Protein AF-A0A933MIB7-F1 (afdb_monomer)

Secondary structure (DSSP, 8-state):
--HHHHB-GGGGTS--HHHHHH-TT-BTT---SSTHHHHTTTS-TTT-----TT--B-TTS-B-HHHHTTTBSS---TTT--TTT--BSS-HHHHHHTTSPP-SSTTTTS---SPPPHHHHHHHHHHHHHHT------TTS---HHHHB--SPBTTB-TTSGGGTTTTSTT-BSSTTTGGGGT---

Radius of gyration: 19.67 Å; Cα contacts (8 Å, |Δi|>4): 225; chains: 1; bounding box: 53×38×50 Å

Sequence (186 aa):
MTCVTCHDIYLQCQDNQRLKLINKKFLRDAPYRKRTELCIKCHDEKKYKMLNPHNQLNANGEIIVEKCLFCHEEKPDEKHATFKEVKLIGDLVMLCQRCHGERRDHPARADHIRKPSAETREIMKAGERQFNISLPLDQEGKIFCATCHNPHEKGVIPAELAGAKGGSEKFKHRLPGQMCRACHQK

Foldseek 3Di:
DDPVLFADPCVVVDPDVVCCVQCVVRGPPDDDPDPCVSVCVPDPPVPDDDDQLAVQADPVRDGDFVSCVLFFVGDDPLEDDDPVRTHTPDDPQVSCCVHDPDCCLPDPHHGQQAADDPVLVVLLVVLCVVLVAAQDAPPVRGRHDCSFAQSYAQSSHPPNHNSNAQNPPPRRGSDPPCSCSSRDDD

pLDDT: mean 89.45, std 7.17, range [58.38, 97.06]

Solvent-accessible surface area (backbone atoms only — not comparable to full-atom values): 11124 Å² total; per-residue (Å²): 140,58,72,68,76,54,28,38,71,67,62,74,75,50,96,45,70,68,53,54,68,68,31,74,77,33,42,55,90,53,71,65,97,46,80,64,64,62,53,44,76,83,36,59,67,92,75,58,70,80,83,63,63,48,67,33,52,48,98,88,67,48,78,44,60,74,39,41,50,78,52,19,70,54,69,69,54,60,88,75,62,48,85,87,73,57,54,54,75,61,60,74,62,55,63,51,44,76,79,41,76,91,61,62,50,40,70,93,74,34,75,47,77,42,65,65,52,75,68,40,46,53,41,31,54,50,26,25,65,74,68,53,35,56,66,53,52,49,99,86,50,21,37,47,69,59,27,52,27,27,72,50,30,64,74,64,30,52,80,88,42,32,73,26,36,18,22,80,39,97,78,13,32,46,41,76,100,47,54,63,62,33,53,49,79,133

Mean predicted aligned error: 7.54 Å

Structure (mmCIF, N/CA/C/O backbone):
data_AF-A0A933MIB7-F1
#
_entry.id   AF-A0A933MIB7-F1
#
loop_
_atom_site.group_PDB
_atom_site.id
_atom_site.type_symbol
_atom_site.label_atom_id
_atom_site.label_alt_id
_atom_site.label_comp_id
_atom_site.label_asym_id
_atom_site.label_entity_id
_atom_site.label_seq_id
_atom_site.pdbx_PDB_ins_code
_atom_site.Cartn_x
_atom_site.Cartn_y
_atom_site.Cartn_z
_atom_site.occupancy
_atom_site.B_iso_or_equiv
_atom_site.auth_seq_id
_atom_site.auth_comp_id
_atom_site.auth_asym_id
_atom_site.auth_atom_id
_atom_site.pdbx_PDB_model_num
ATOM 1 N N . MET A 1 1 ? 17.847 -14.899 -17.059 1.00 74.88 1 MET A N 1
ATOM 2 C CA . MET A 1 1 ? 18.000 -13.435 -16.897 1.00 74.88 1 MET A CA 1
ATOM 3 C C . MET A 1 1 ? 19.046 -13.202 -15.820 1.00 74.88 1 MET A C 1
ATOM 5 O O . MET A 1 1 ? 18.938 -13.841 -14.782 1.00 74.88 1 MET A O 1
ATOM 9 N N . THR A 1 2 ? 20.052 -12.360 -16.048 1.00 87.75 2 THR A N 1
ATOM 10 C CA . THR A 1 2 ? 21.094 -12.045 -15.048 1.00 87.75 2 THR A CA 1
ATOM 11 C C . THR A 1 2 ? 21.179 -10.533 -14.837 1.00 87.75 2 THR A C 1
ATOM 13 O O . THR A 1 2 ? 20.540 -9.766 -15.558 1.00 87.75 2 THR A O 1
ATOM 16 N N . CYS A 1 3 ? 21.965 -10.075 -13.858 1.00 84.81 3 CYS A N 1
ATOM 17 C CA . CYS A 1 3 ? 22.122 -8.646 -13.560 1.00 84.81 3 CYS A CA 1
ATOM 18 C C . CYS A 1 3 ? 22.537 -7.841 -14.803 1.00 84.81 3 CYS A C 1
ATOM 20 O O . CYS A 1 3 ? 21.944 -6.806 -15.104 1.00 84.81 3 CYS A O 1
ATOM 22 N N . VAL A 1 4 ? 23.495 -8.367 -15.573 1.00 88.88 4 VAL A N 1
ATOM 23 C CA . VAL A 1 4 ? 24.027 -7.714 -16.779 1.00 88.88 4 VAL A CA 1
ATOM 24 C C . VAL A 1 4 ? 23.017 -7.624 -17.921 1.00 88.88 4 VAL A C 1
ATOM 26 O O . VAL A 1 4 ? 23.248 -6.888 -18.873 1.00 88.88 4 VAL A O 1
ATOM 29 N N . THR A 1 5 ? 21.883 -8.331 -17.848 1.00 87.88 5 THR A N 1
ATOM 30 C CA . THR A 1 5 ? 20.810 -8.193 -18.841 1.00 87.88 5 THR A CA 1
ATOM 31 C C . THR A 1 5 ? 20.167 -6.805 -18.783 1.00 87.88 5 THR A C 1
ATOM 33 O O . THR A 1 5 ? 19.857 -6.233 -19.822 1.00 87.88 5 THR A O 1
ATOM 36 N N . CYS A 1 6 ? 20.015 -6.240 -17.582 1.00 86.25 6 CYS A N 1
ATOM 37 C CA . CYS A 1 6 ? 19.393 -4.928 -17.376 1.00 86.25 6 CYS A CA 1
ATOM 38 C C . CYS A 1 6 ? 20.417 -3.820 -17.106 1.00 86.25 6 CYS A C 1
ATOM 40 O O . CYS A 1 6 ? 20.134 -2.645 -17.344 1.00 86.25 6 CYS A O 1
ATOM 42 N N . HIS A 1 7 ? 21.585 -4.190 -16.586 1.00 89.38 7 HIS A N 1
ATOM 43 C CA . HIS A 1 7 ? 22.591 -3.266 -16.087 1.00 89.38 7 HIS A CA 1
ATOM 44 C C . HIS A 1 7 ? 23.853 -3.284 -16.949 1.00 89.38 7 HIS A C 1
ATOM 46 O O . HIS A 1 7 ? 24.377 -4.352 -17.264 1.00 89.38 7 HIS A O 1
ATOM 52 N N . ASP A 1 8 ? 24.360 -2.101 -17.284 1.00 89.88 8 ASP A N 1
ATOM 53 C CA . ASP A 1 8 ? 25.686 -1.921 -17.869 1.00 89.88 8 ASP A CA 1
ATOM 54 C C . ASP A 1 8 ? 26.659 -1.461 -16.777 1.00 89.88 8 ASP A C 1
ATOM 56 O O . ASP A 1 8 ? 26.754 -0.283 -16.429 1.00 89.88 8 ASP A O 1
ATOM 60 N N . ILE A 1 9 ? 27.346 -2.438 -16.187 1.00 85.88 9 ILE A N 1
ATOM 61 C CA . ILE A 1 9 ? 28.239 -2.234 -15.041 1.00 85.88 9 ILE A CA 1
ATOM 62 C C . ILE A 1 9 ? 29.471 -1.409 -15.447 1.00 85.88 9 ILE A C 1
ATOM 64 O O . ILE A 1 9 ? 29.991 -0.651 -14.629 1.00 85.88 9 ILE A O 1
ATOM 68 N N . TYR A 1 10 ? 29.892 -1.459 -16.718 1.00 86.62 10 TYR A N 1
ATOM 69 C CA . TYR A 1 10 ? 31.047 -0.698 -17.202 1.00 86.62 10 TYR A CA 1
ATOM 70 C C . TYR A 1 10 ? 30.823 0.817 -17.140 1.00 86.62 10 TYR A C 1
ATOM 72 O O . TYR A 1 10 ? 31.789 1.569 -16.999 1.00 86.62 10 TYR A O 1
ATOM 80 N N . LEU A 1 11 ? 29.567 1.283 -17.143 1.00 82.44 11 LEU A N 1
ATOM 81 C CA . LEU A 1 11 ? 29.239 2.700 -16.944 1.00 82.44 11 LEU A CA 1
ATOM 82 C C . LEU A 1 11 ? 29.722 3.238 -15.591 1.00 82.44 11 LEU A C 1
ATOM 84 O O . LEU A 1 11 ? 29.977 4.435 -15.465 1.00 82.44 11 LEU A O 1
ATOM 88 N N . GLN A 1 12 ? 29.872 2.380 -14.578 1.00 76.12 12 GLN A N 1
ATOM 89 C CA . GLN A 1 12 ? 30.400 2.795 -13.276 1.00 76.12 12 GLN A CA 1
ATOM 90 C C . GLN A 1 12 ? 31.902 3.105 -13.330 1.00 76.12 12 GLN A C 1
ATOM 92 O O . GLN A 1 12 ? 32.377 3.951 -12.571 1.00 76.12 12 GLN A O 1
ATOM 97 N N . CYS A 1 13 ? 32.628 2.466 -14.250 1.00 83.75 13 CYS A N 1
ATOM 98 C CA . CYS A 1 13 ? 34.063 2.649 -14.453 1.00 83.75 13 CYS A CA 1
ATOM 99 C C . CYS A 1 13 ? 34.390 3.871 -15.325 1.00 83.75 13 CYS A C 1
ATOM 101 O O . CYS A 1 13 ? 35.526 4.335 -15.320 1.00 83.75 13 CYS A O 1
ATOM 103 N N . GLN A 1 14 ? 33.418 4.401 -16.073 1.00 82.50 14 GLN A N 1
ATOM 104 C CA . GLN A 1 14 ? 33.624 5.569 -16.927 1.00 82.50 14 GLN A CA 1
ATOM 105 C C . GLN A 1 14 ? 33.714 6.854 -16.098 1.00 82.50 14 GLN A C 1
ATOM 107 O O . GLN A 1 14 ? 32.913 7.089 -15.183 1.00 82.50 14 GLN A O 1
ATOM 112 N N . ASP A 1 15 ? 34.641 7.740 -16.457 1.00 82.81 15 ASP A N 1
ATOM 113 C CA . ASP A 1 15 ? 34.756 9.065 -15.844 1.00 82.81 15 ASP A CA 1
ATOM 114 C C . ASP A 1 15 ? 33.777 10.071 -16.474 1.00 82.81 15 ASP A C 1
ATOM 116 O O . ASP A 1 15 ? 34.142 11.092 -17.048 1.00 82.81 15 ASP A O 1
ATOM 120 N N . ASN A 1 16 ? 32.484 9.734 -16.436 1.00 83.19 16 ASN A N 1
ATOM 121 C CA . ASN A 1 16 ?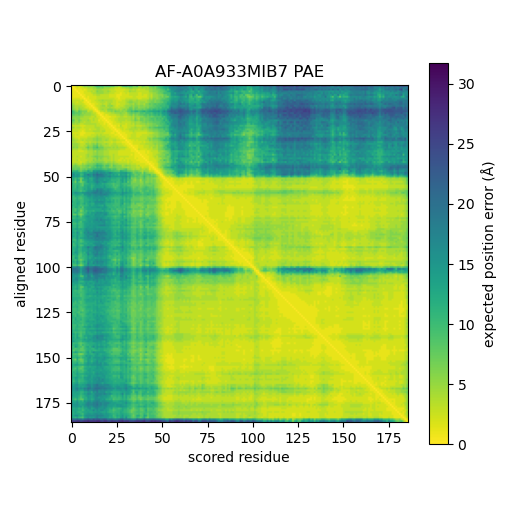 31.414 10.585 -16.949 1.00 83.19 16 ASN A CA 1
ATOM 122 C C . ASN A 1 16 ? 30.425 10.931 -15.832 1.00 83.19 16 ASN A C 1
ATOM 124 O O . ASN A 1 16 ? 29.436 10.234 -15.580 1.00 83.19 16 ASN A O 1
ATOM 128 N N . GLN A 1 17 ? 30.696 12.041 -15.151 1.00 82.75 17 GLN A N 1
ATOM 129 C CA . GLN A 1 17 ? 29.935 12.486 -13.984 1.00 82.75 17 GLN A CA 1
ATOM 130 C C . GLN A 1 17 ? 28.469 12.807 -14.312 1.00 82.75 17 GLN A C 1
ATOM 132 O O . GLN A 1 17 ? 27.575 12.525 -13.512 1.00 82.75 17 GLN A O 1
ATOM 137 N N . ARG A 1 18 ? 28.191 13.314 -15.520 1.00 84.75 18 ARG A N 1
ATOM 138 C CA . ARG A 1 18 ? 26.821 13.562 -15.988 1.00 84.75 18 ARG A CA 1
ATOM 139 C C . ARG A 1 18 ? 26.033 12.261 -16.103 1.00 84.75 18 ARG A C 1
ATOM 141 O O . ARG A 1 18 ? 24.885 12.207 -15.662 1.00 84.75 18 ARG A O 1
ATOM 148 N N . LEU A 1 19 ? 26.642 11.214 -16.659 1.00 78.75 19 LEU A N 1
ATOM 149 C CA . LEU A 1 19 ? 25.994 9.914 -16.816 1.00 78.75 19 LEU A CA 1
ATOM 150 C C . LEU A 1 19 ? 25.684 9.271 -15.455 1.00 78.75 19 LEU A C 1
ATOM 152 O O . LEU A 1 19 ? 24.577 8.772 -15.249 1.00 78.75 19 LEU A O 1
ATOM 156 N N . LYS A 1 20 ? 26.612 9.386 -14.493 1.00 78.75 20 LYS A N 1
ATOM 157 C CA . LYS A 1 20 ? 26.422 8.936 -13.100 1.00 78.75 20 LYS A CA 1
ATOM 158 C C . LYS A 1 20 ? 25.229 9.620 -12.415 1.00 78.75 20 LYS A C 1
ATOM 160 O O . LYS A 1 20 ? 24.553 8.997 -11.598 1.00 78.75 20 LYS A O 1
ATOM 165 N N . LEU A 1 21 ? 24.925 10.873 -12.767 1.00 82.44 21 LEU A N 1
ATOM 166 C CA . LEU A 1 21 ? 23.788 11.621 -12.216 1.00 82.44 21 LEU A CA 1
ATOM 167 C C . LEU A 1 21 ? 22.440 11.213 -12.825 1.00 82.44 21 LEU A C 1
ATOM 169 O O . LEU A 1 21 ? 21.464 11.058 -12.087 1.00 82.44 21 LEU A O 1
ATOM 173 N N . ILE A 1 22 ? 22.374 11.045 -14.149 1.00 84.38 22 ILE A N 1
ATOM 174 C CA . ILE A 1 22 ? 21.113 10.774 -14.867 1.00 84.38 22 ILE A CA 1
ATOM 175 C C . ILE A 1 22 ? 20.772 9.279 -14.953 1.00 84.38 22 ILE A C 1
ATOM 177 O O . ILE A 1 22 ? 19.605 8.927 -15.108 1.00 84.38 22 ILE A O 1
ATOM 181 N N . ASN A 1 23 ? 21.765 8.396 -14.811 1.00 84.94 23 ASN A N 1
ATOM 182 C CA . ASN A 1 23 ? 21.617 6.942 -14.834 1.00 84.94 23 ASN A CA 1
ATOM 183 C C . ASN A 1 23 ? 22.221 6.304 -13.570 1.00 84.94 23 ASN A C 1
ATOM 185 O O . ASN A 1 23 ? 23.068 5.417 -13.639 1.00 84.94 23 ASN A O 1
ATOM 189 N N . LYS A 1 24 ? 21.768 6.738 -12.385 1.00 81.06 24 LYS A N 1
ATOM 190 C CA . LYS A 1 24 ? 22.263 6.247 -11.076 1.00 81.06 24 LYS A CA 1
ATOM 191 C C . LYS A 1 24 ? 22.196 4.725 -10.909 1.00 81.06 24 LYS A C 1
ATOM 193 O O . LYS A 1 24 ? 22.945 4.153 -10.128 1.00 81.06 24 LYS A O 1
ATOM 198 N N . LYS A 1 25 ? 21.267 4.078 -11.619 1.00 84.25 25 LYS A N 1
ATOM 199 C CA . LYS A 1 25 ? 21.057 2.625 -11.598 1.00 84.25 25 LYS A CA 1
ATOM 200 C C . LYS A 1 25 ? 21.774 1.900 -12.735 1.00 84.25 25 LYS A C 1
ATOM 202 O O . LYS A 1 25 ? 21.522 0.712 -12.898 1.00 84.25 25 LYS A O 1
ATOM 207 N N . PHE A 1 26 ? 22.625 2.597 -13.502 1.00 89.12 26 PHE A N 1
ATOM 208 C CA . PHE A 1 26 ? 23.469 2.025 -14.558 1.00 89.12 26 PHE A CA 1
ATOM 209 C C . PHE A 1 26 ? 22.674 1.072 -15.466 1.00 89.12 26 PHE A C 1
ATOM 211 O O . PHE A 1 26 ? 23.114 -0.022 -15.804 1.00 89.12 26 PHE A O 1
ATOM 218 N N . LEU A 1 27 ? 21.441 1.469 -15.801 1.00 89.00 27 LEU A N 1
ATOM 219 C CA . LEU A 1 27 ? 20.581 0.695 -16.686 1.00 89.00 27 LEU A CA 1
ATOM 220 C C . LEU A 1 27 ? 21.160 0.765 -18.098 1.00 89.00 27 LEU A C 1
ATOM 222 O O . LEU A 1 27 ? 21.633 1.823 -18.523 1.00 89.00 27 LEU A O 1
ATOM 226 N N . ARG A 1 28 ? 21.116 -0.349 -18.822 1.00 87.75 28 ARG A N 1
ATOM 227 C CA . ARG A 1 28 ? 21.537 -0.396 -20.223 1.00 87.75 28 ARG A CA 1
ATOM 228 C C . ARG A 1 28 ? 20.675 0.557 -21.055 1.00 87.75 28 ARG A C 1
ATOM 230 O O . ARG A 1 28 ? 19.461 0.596 -20.863 1.00 87.75 28 ARG A O 1
ATOM 237 N N . ASP A 1 29 ? 21.305 1.331 -21.935 1.00 86.50 29 ASP A N 1
ATOM 238 C CA . ASP A 1 29 ? 20.694 2.342 -22.820 1.00 86.50 29 ASP A CA 1
ATOM 239 C C . ASP A 1 29 ? 19.871 3.446 -22.120 1.00 86.50 29 ASP A C 1
ATOM 241 O O . ASP A 1 29 ? 19.086 4.142 -22.764 1.00 86.50 29 ASP A O 1
ATOM 245 N N . ALA A 1 30 ? 20.032 3.631 -20.805 1.00 87.50 30 ALA A N 1
ATOM 246 C CA . ALA A 1 30 ? 19.433 4.765 -20.098 1.00 87.50 30 ALA A CA 1
ATOM 247 C C . ALA A 1 30 ? 20.100 6.104 -20.496 1.00 87.50 30 ALA A C 1
ATOM 249 O O . ALA A 1 30 ? 21.221 6.111 -21.008 1.00 87.50 30 ALA A O 1
ATOM 250 N N . PRO A 1 31 ? 19.472 7.262 -20.205 1.00 86.19 31 PRO A N 1
ATOM 251 C CA . PRO A 1 31 ? 18.339 7.466 -19.295 1.00 86.19 31 PRO A CA 1
ATOM 252 C C . PRO A 1 31 ? 16.974 7.110 -19.897 1.00 86.19 31 PRO A C 1
ATOM 254 O O . PRO A 1 31 ? 16.690 7.414 -21.049 1.00 86.19 31 PRO A O 1
ATOM 257 N N . TYR A 1 32 ? 16.096 6.555 -19.060 1.00 84.31 32 TYR A N 1
ATOM 258 C CA . TYR A 1 32 ? 14.686 6.317 -19.380 1.00 84.31 32 TYR A CA 1
ATOM 259 C C . TYR A 1 32 ? 13.789 7.291 -18.622 1.00 84.31 32 TYR A C 1
ATOM 261 O O . TYR A 1 32 ? 14.048 7.587 -17.452 1.00 84.31 32 TYR A O 1
ATOM 269 N N . ARG A 1 33 ? 12.694 7.745 -19.243 1.00 79.31 33 ARG A N 1
ATOM 270 C CA . ARG A 1 33 ? 11.675 8.541 -18.534 1.00 79.31 33 ARG A CA 1
ATOM 271 C C . ARG A 1 33 ? 10.823 7.656 -17.626 1.00 79.31 33 ARG A C 1
ATOM 273 O O . ARG A 1 33 ? 10.423 8.091 -16.547 1.00 79.31 33 ARG A O 1
ATOM 280 N N . LYS A 1 34 ? 10.553 6.415 -18.041 1.00 76.19 34 LYS A N 1
ATOM 281 C CA . LYS A 1 34 ? 9.798 5.410 -17.273 1.00 76.19 34 LYS A CA 1
ATOM 282 C C . LYS A 1 34 ? 10.563 4.094 -17.206 1.00 76.19 34 LYS A C 1
ATOM 284 O O . LYS A 1 34 ? 11.146 3.661 -18.189 1.00 76.19 34 LYS A O 1
ATOM 289 N N . ARG A 1 35 ? 10.477 3.387 -16.072 1.00 72.75 35 ARG A N 1
ATOM 290 C CA . ARG A 1 35 ? 11.123 2.068 -15.899 1.00 72.75 35 ARG A CA 1
ATOM 291 C C . ARG A 1 35 ? 10.699 1.054 -16.975 1.00 72.75 35 ARG A C 1
ATOM 293 O O . ARG A 1 35 ? 11.507 0.226 -17.372 1.00 72.75 35 ARG A O 1
ATOM 300 N N . THR A 1 36 ? 9.459 1.140 -17.457 1.00 77.50 36 THR A N 1
ATOM 301 C CA . THR A 1 36 ? 8.907 0.251 -18.490 1.00 77.50 36 THR A CA 1
ATOM 302 C C . THR A 1 36 ? 9.599 0.376 -19.846 1.00 77.50 36 THR A C 1
ATOM 304 O O . THR A 1 36 ? 9.555 -0.575 -20.616 1.00 77.50 36 THR A O 1
ATOM 307 N N . GLU A 1 37 ? 10.263 1.501 -20.134 1.00 85.31 37 GLU A N 1
ATOM 308 C CA . GLU A 1 37 ? 10.987 1.706 -21.400 1.00 85.31 37 GLU A CA 1
ATOM 309 C C . GLU A 1 37 ? 12.162 0.731 -21.553 1.00 85.31 37 GLU A C 1
ATOM 311 O O . GLU A 1 37 ? 12.444 0.282 -22.660 1.00 85.31 37 GLU A O 1
ATOM 316 N N . LEU A 1 38 ? 12.792 0.328 -20.444 1.00 86.00 38 LEU A N 1
ATOM 317 C CA . LEU A 1 38 ? 13.787 -0.745 -20.456 1.00 86.00 38 LEU A CA 1
ATOM 318 C C . LEU A 1 38 ? 13.139 -2.103 -20.755 1.00 86.00 38 LEU A C 1
ATOM 320 O O . LEU A 1 38 ? 13.687 -2.903 -21.503 1.00 86.00 38 LEU A O 1
ATOM 324 N N . CYS A 1 39 ? 11.969 -2.378 -20.174 1.00 81.88 39 CYS A N 1
ATOM 325 C CA . CYS A 1 39 ? 11.291 -3.669 -20.309 1.00 81.88 39 CYS A CA 1
ATOM 326 C C . CYS A 1 39 ? 10.934 -3.964 -21.773 1.00 81.88 39 CYS A C 1
ATOM 328 O O . CYS A 1 39 ? 11.121 -5.085 -22.244 1.00 81.88 39 CYS A O 1
ATOM 330 N N . ILE A 1 40 ? 10.478 -2.951 -22.516 1.00 86.56 40 ILE A N 1
ATOM 331 C CA . ILE A 1 40 ? 10.054 -3.116 -23.915 1.00 86.56 40 ILE A CA 1
ATOM 332 C C . ILE A 1 40 ? 11.215 -3.277 -24.908 1.00 86.56 40 ILE A C 1
ATOM 334 O O . ILE A 1 40 ? 10.992 -3.556 -26.080 1.00 86.56 40 ILE A O 1
ATOM 338 N N . LYS A 1 41 ? 12.471 -3.170 -24.446 1.00 86.62 41 LYS A N 1
ATOM 339 C CA . LYS A 1 41 ? 13.641 -3.579 -25.242 1.00 86.62 41 LYS A CA 1
ATOM 340 C C . LYS A 1 41 ? 13.639 -5.081 -25.533 1.00 86.62 41 LYS A C 1
ATOM 342 O O . LYS A 1 41 ? 14.236 -5.508 -26.514 1.00 86.62 41 LYS A O 1
ATOM 347 N N . CYS A 1 42 ? 12.977 -5.871 -24.685 1.00 85.00 42 CYS A N 1
ATOM 348 C CA . CYS A 1 42 ? 12.851 -7.321 -24.843 1.00 85.00 42 CYS A CA 1
ATOM 349 C C . CYS A 1 42 ? 11.393 -7.801 -24.886 1.00 85.00 42 CYS A C 1
ATOM 351 O O . CYS A 1 42 ? 11.130 -8.906 -25.351 1.00 85.00 42 CYS A O 1
ATOM 353 N N . HIS A 1 43 ? 10.446 -6.997 -24.402 1.00 83.31 43 HIS A N 1
ATOM 354 C CA . HIS A 1 43 ? 9.024 -7.323 -24.402 1.00 83.31 43 HIS A CA 1
ATOM 355 C C . HIS A 1 43 ? 8.264 -6.507 -25.452 1.00 83.31 43 HIS A C 1
ATOM 357 O O . HIS A 1 43 ? 8.473 -5.309 -25.593 1.00 83.31 43 HIS A O 1
ATOM 363 N N . ASP A 1 44 ? 7.330 -7.143 -26.156 1.00 83.88 44 ASP A N 1
ATOM 364 C CA . ASP A 1 44 ? 6.405 -6.450 -27.057 1.00 83.88 44 ASP A CA 1
ATOM 365 C C . ASP A 1 44 ? 5.575 -5.432 -26.260 1.00 83.88 44 ASP A C 1
ATOM 367 O O . ASP A 1 44 ? 4.815 -5.813 -25.374 1.00 83.88 44 ASP A O 1
ATOM 371 N N . GLU A 1 45 ? 5.708 -4.143 -26.575 1.00 82.62 45 GLU A N 1
ATOM 372 C CA . GLU A 1 45 ? 5.028 -3.044 -25.880 1.00 82.62 45 GLU A CA 1
ATOM 373 C C . GLU A 1 45 ? 3.499 -3.185 -25.881 1.00 82.62 45 GLU A C 1
ATOM 375 O O . GLU A 1 45 ? 2.847 -2.876 -24.884 1.00 82.62 45 GLU A O 1
ATOM 380 N N . LYS A 1 46 ? 2.914 -3.698 -26.971 1.00 79.69 46 LYS A N 1
ATOM 381 C CA . LYS A 1 46 ? 1.459 -3.857 -27.103 1.00 79.69 46 LYS A CA 1
ATOM 382 C C . LYS A 1 46 ? 0.941 -5.047 -26.300 1.00 79.69 46 LYS A C 1
ATOM 384 O O . LYS A 1 46 ? -0.224 -5.055 -25.900 1.00 79.69 46 LYS A O 1
ATOM 389 N N . LYS A 1 47 ? 1.790 -6.051 -26.062 1.00 75.62 47 LYS A N 1
ATOM 390 C CA . LYS A 1 47 ? 1.457 -7.248 -25.269 1.00 75.62 47 LYS A CA 1
ATOM 391 C C . LYS A 1 47 ? 1.896 -7.131 -23.811 1.00 75.62 47 LYS A C 1
ATOM 393 O O . LYS A 1 47 ? 1.342 -7.810 -22.947 1.00 75.62 47 LYS A O 1
ATOM 398 N N . TYR A 1 48 ? 2.863 -6.268 -23.517 1.00 68.31 48 TYR A N 1
ATOM 399 C CA . TYR A 1 48 ? 3.378 -6.041 -22.178 1.00 68.31 48 TYR A CA 1
ATOM 400 C C . TYR A 1 48 ? 2.392 -5.196 -21.369 1.00 68.31 48 TYR A C 1
ATOM 402 O O . TYR A 1 48 ? 2.406 -3.967 -21.383 1.00 68.31 48 TYR A O 1
ATOM 410 N N . LYS A 1 49 ? 1.534 -5.869 -20.601 1.00 66.25 49 LYS A N 1
ATOM 411 C CA . LYS A 1 49 ? 0.793 -5.229 -19.513 1.00 66.25 49 LYS A CA 1
ATOM 412 C C . LYS A 1 49 ? 1.603 -5.364 -18.237 1.00 66.25 49 LYS A C 1
ATOM 414 O O . LYS A 1 49 ? 1.743 -6.463 -17.706 1.00 66.25 49 LYS A O 1
ATOM 419 N N . MET A 1 50 ? 2.119 -4.239 -17.737 1.00 66.75 50 MET A N 1
ATOM 420 C CA . MET A 1 50 ? 2.717 -4.206 -16.405 1.00 66.75 50 MET A CA 1
ATOM 421 C C . MET A 1 50 ? 1.679 -4.718 -15.410 1.00 66.75 50 MET A C 1
ATOM 423 O O . MET A 1 50 ? 0.568 -4.186 -15.337 1.00 66.75 50 MET A O 1
ATOM 427 N N . LEU A 1 51 ? 2.034 -5.777 -14.688 1.00 76.44 51 LEU A N 1
ATOM 428 C CA . LEU A 1 51 ? 1.128 -6.381 -13.734 1.00 76.44 51 LEU A CA 1
ATOM 429 C C . LEU A 1 51 ? 0.772 -5.350 -12.661 1.00 76.44 51 LEU A C 1
ATOM 431 O O . LEU A 1 51 ? 1.648 -4.778 -12.014 1.00 76.44 51 LEU A O 1
ATOM 435 N N . ASN A 1 52 ? -0.524 -5.117 -12.489 1.00 86.12 52 ASN A N 1
ATOM 436 C CA . ASN A 1 52 ? -1.041 -4.343 -11.379 1.00 86.12 52 ASN A CA 1
ATOM 437 C C . ASN A 1 52 ? -1.451 -5.336 -10.282 1.00 86.12 52 ASN A C 1
ATOM 439 O O . ASN A 1 52 ? -2.366 -6.116 -10.514 1.00 86.12 52 ASN A O 1
ATOM 443 N N . PRO A 1 53 ? -0.804 -5.368 -9.110 1.00 90.50 53 PRO A N 1
ATOM 444 C CA . PRO A 1 53 ? -1.242 -6.248 -8.029 1.00 90.50 53 PRO A CA 1
ATOM 445 C C . PRO A 1 53 ? -2.539 -5.754 -7.363 1.00 90.50 53 PRO A C 1
ATOM 447 O O . PRO A 1 53 ? -3.151 -6.496 -6.608 1.00 90.50 53 PRO A O 1
ATOM 450 N N . HIS A 1 54 ? -2.986 -4.526 -7.655 1.00 92.56 54 HIS A N 1
ATOM 451 C CA . HIS A 1 54 ? -4.139 -3.887 -7.012 1.00 92.56 54 HIS A CA 1
ATOM 452 C C . HIS A 1 54 ? -5.473 -4.056 -7.761 1.00 92.56 54 HIS A C 1
ATOM 454 O O . HIS A 1 54 ? -6.455 -3.442 -7.354 1.00 92.56 54 HIS A O 1
ATOM 460 N N . ASN A 1 55 ? -5.526 -4.810 -8.868 1.00 92.69 55 ASN A N 1
ATOM 461 C CA . ASN A 1 55 ? -6.789 -5.241 -9.491 1.00 92.69 55 ASN A CA 1
ATOM 462 C C . ASN A 1 55 ? -7.053 -6.710 -9.142 1.00 92.69 55 ASN A C 1
ATOM 464 O O . ASN A 1 55 ? -6.849 -7.622 -9.937 1.00 92.69 55 ASN A O 1
ATOM 468 N N . GLN A 1 56 ? -7.379 -6.940 -7.886 1.00 95.69 56 GLN A N 1
ATOM 469 C CA . GLN A 1 56 ? -7.418 -8.245 -7.247 1.00 95.69 56 GLN A CA 1
ATOM 470 C C . GLN A 1 56 ? -8.690 -9.036 -7.542 1.00 95.69 56 GLN A C 1
ATOM 472 O O . GLN A 1 56 ? -8.745 -10.197 -7.157 1.00 95.69 56 GLN A O 1
ATOM 477 N N . LEU A 1 57 ? -9.679 -8.450 -8.214 1.00 96.50 57 LEU A N 1
ATOM 478 C CA . LEU A 1 57 ? -10.910 -9.129 -8.602 1.00 96.50 57 LEU A CA 1
ATOM 479 C C . LEU A 1 57 ? -10.919 -9.465 -10.100 1.00 96.50 57 LEU A C 1
ATOM 481 O O . LEU A 1 57 ? -10.372 -8.733 -10.932 1.00 96.50 57 LEU A O 1
ATOM 485 N N . ASN A 1 58 ? -11.531 -10.595 -10.450 1.00 94.88 58 ASN A N 1
ATOM 486 C CA . ASN A 1 58 ? -11.812 -10.959 -11.836 1.00 94.88 58 ASN A CA 1
ATOM 487 C C . ASN A 1 58 ? -13.127 -10.314 -12.328 1.00 94.88 58 ASN A C 1
ATOM 489 O O . ASN A 1 58 ? -13.782 -9.564 -11.606 1.00 94.88 58 ASN A O 1
ATOM 493 N N . ALA A 1 59 ? -13.525 -10.602 -13.571 1.00 94.31 59 ALA A N 1
ATOM 494 C CA . ALA A 1 59 ? -14.744 -10.041 -14.166 1.00 94.31 59 ALA A CA 1
ATOM 495 C C . ALA A 1 59 ? -16.041 -10.434 -13.428 1.00 94.31 59 ALA A C 1
ATOM 497 O O . ALA A 1 59 ? -17.024 -9.702 -13.510 1.00 94.31 59 ALA A O 1
ATOM 498 N N . ASN A 1 60 ? -16.029 -11.546 -12.687 1.00 95.12 60 ASN A N 1
ATOM 499 C CA . ASN A 1 60 ? -17.152 -12.030 -11.884 1.00 95.12 60 ASN A CA 1
ATOM 500 C C . ASN A 1 60 ? -17.127 -11.484 -10.445 1.00 95.12 60 ASN A C 1
ATOM 502 O O . ASN A 1 60 ? -18.021 -11.785 -9.659 1.00 95.12 60 ASN A O 1
ATOM 506 N N . GLY A 1 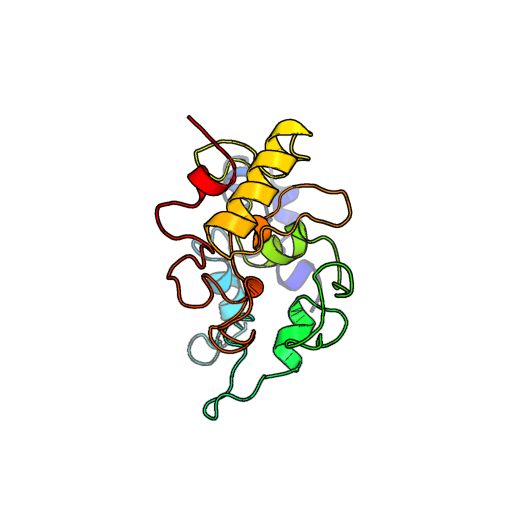61 ? -16.111 -10.692 -10.085 1.00 94.69 61 GLY A N 1
ATOM 507 C CA . GLY A 1 61 ? -15.916 -10.185 -8.727 1.00 94.69 61 GLY A CA 1
ATOM 508 C C . GLY A 1 61 ? -15.227 -11.169 -7.777 1.00 94.69 61 GLY A C 1
ATOM 509 O O . GLY A 1 61 ? -15.206 -10.925 -6.575 1.00 94.69 61 GLY A O 1
ATOM 510 N N . GLU A 1 62 ? -14.655 -12.264 -8.280 1.00 96.94 62 GLU A N 1
ATOM 511 C CA . GLU A 1 62 ? -13.950 -13.253 -7.458 1.00 96.94 62 GLU A CA 1
ATOM 512 C C . GLU A 1 62 ? -12.484 -12.845 -7.253 1.00 96.94 62 GLU A C 1
ATOM 514 O O . GLU A 1 62 ? -11.852 -12.275 -8.149 1.00 96.94 62 GLU A O 1
ATOM 519 N N . ILE A 1 63 ? -11.925 -13.156 -6.080 1.00 97.06 63 ILE A N 1
ATOM 520 C CA . ILE A 1 63 ? -10.539 -12.822 -5.729 1.00 97.06 63 ILE A CA 1
ATOM 521 C C . ILE A 1 63 ? -9.554 -13.660 -6.556 1.00 97.06 63 ILE A C 1
ATOM 523 O O . ILE A 1 63 ? -9.592 -14.888 -6.550 1.00 97.06 63 ILE A O 1
ATOM 527 N N . ILE A 1 64 ? -8.606 -12.982 -7.202 1.00 96.50 64 ILE A N 1
ATOM 528 C CA . ILE A 1 64 ? -7.474 -13.571 -7.921 1.00 96.50 64 ILE A CA 1
ATOM 529 C C . ILE A 1 64 ? -6.350 -13.841 -6.912 1.00 96.50 64 ILE A C 1
ATOM 531 O O . ILE A 1 64 ? -5.577 -12.940 -6.569 1.00 96.50 64 ILE A O 1
ATOM 535 N N . VAL A 1 65 ? -6.266 -15.083 -6.433 1.00 96.25 65 VAL A N 1
ATOM 536 C CA . VAL A 1 65 ? -5.356 -15.527 -5.360 1.00 96.25 65 VAL A CA 1
ATOM 537 C C . VAL A 1 65 ? -3.895 -15.171 -5.651 1.00 96.25 65 VAL A C 1
ATOM 539 O O . VAL A 1 65 ? -3.179 -14.702 -4.768 1.00 96.25 65 VAL A O 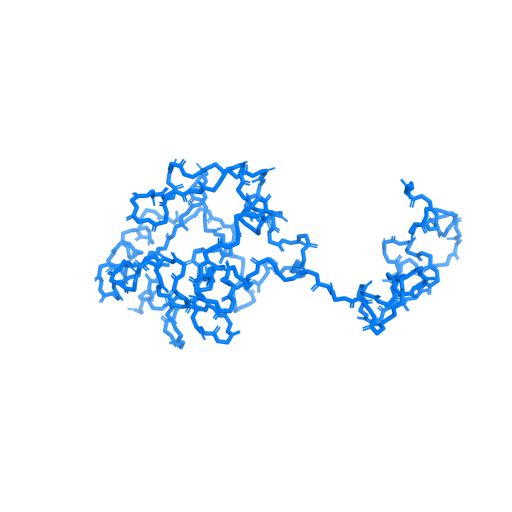1
ATOM 542 N N . GLU A 1 66 ? -3.449 -15.312 -6.897 1.00 94.81 66 GLU A N 1
ATOM 543 C CA . GLU A 1 66 ? -2.063 -15.078 -7.308 1.00 94.81 66 GLU A CA 1
ATOM 544 C C . GLU A 1 66 ? -1.632 -13.624 -7.088 1.00 94.81 66 GLU A C 1
ATOM 546 O O . GLU A 1 66 ? -0.455 -13.352 -6.858 1.00 94.81 66 GLU A O 1
ATOM 551 N N . LYS A 1 67 ? -2.576 -12.671 -7.119 1.00 94.56 67 LYS A N 1
ATOM 552 C CA . LYS A 1 67 ? -2.280 -11.253 -6.863 1.00 94.56 67 LYS A CA 1
ATOM 553 C C . LYS A 1 67 ? -2.021 -10.974 -5.391 1.00 94.56 67 LYS A C 1
ATOM 555 O O . LYS A 1 67 ? -1.231 -10.086 -5.079 1.00 94.56 67 LYS A O 1
ATOM 560 N N . CYS A 1 68 ? -2.627 -11.745 -4.491 1.00 95.62 68 CYS A N 1
ATOM 561 C CA . CYS A 1 68 ? -2.366 -11.648 -3.057 1.00 95.62 68 CYS A CA 1
ATOM 562 C C . CYS A 1 68 ? -0.897 -11.973 -2.749 1.00 95.62 68 CYS A C 1
ATOM 564 O O . CYS A 1 68 ? -0.271 -11.289 -1.938 1.00 95.62 68 CYS A O 1
ATOM 566 N N . LEU A 1 69 ? -0.329 -12.945 -3.472 1.00 94.81 69 LEU A N 1
ATOM 567 C CA . LEU A 1 69 ? 1.030 -13.454 -3.267 1.00 94.81 69 LEU A CA 1
ATOM 568 C C . LEU A 1 69 ? 2.145 -12.472 -3.676 1.00 94.81 69 LEU A C 1
ATOM 570 O O . LEU A 1 69 ? 3.324 -12.718 -3.437 1.00 94.81 69 LEU A O 1
ATOM 574 N N . PHE A 1 70 ? 1.794 -11.325 -4.271 1.00 92.69 70 PHE A N 1
ATOM 575 C CA . PHE A 1 70 ? 2.758 -10.248 -4.532 1.00 92.69 70 PHE A CA 1
ATOM 576 C C . PHE A 1 70 ? 3.199 -9.517 -3.268 1.00 92.69 70 PHE A C 1
ATOM 578 O O . PHE A 1 70 ? 4.276 -8.917 -3.257 1.00 92.69 70 PHE A O 1
ATOM 585 N N . CYS A 1 71 ? 2.363 -9.548 -2.233 1.00 93.94 71 CYS A N 1
ATOM 586 C CA . CYS A 1 71 ? 2.617 -8.882 -0.961 1.00 93.94 71 CYS A CA 1
ATOM 587 C C . CYS A 1 71 ? 2.587 -9.876 0.200 1.00 93.94 71 CYS A C 1
ATOM 589 O O . CYS A 1 71 ? 3.401 -9.763 1.114 1.00 93.94 71 CYS A O 1
ATOM 591 N N . HIS A 1 72 ? 1.672 -10.845 0.156 1.00 95.56 72 HIS A N 1
ATOM 592 C CA . HIS A 1 72 ? 1.455 -11.822 1.214 1.00 95.56 72 HIS A CA 1
ATOM 593 C C . HIS A 1 72 ? 2.151 -13.151 0.932 1.00 95.56 72 HIS A C 1
ATOM 595 O O . HIS A 1 72 ? 2.301 -13.537 -0.222 1.00 95.56 72 HIS A O 1
ATOM 601 N N . GLU A 1 73 ? 2.560 -13.862 1.982 1.00 95.94 73 GLU A N 1
ATOM 602 C CA . GLU A 1 73 ? 3.095 -15.228 1.833 1.00 95.94 73 GLU A CA 1
ATOM 603 C C . GLU A 1 73 ? 2.009 -16.218 1.395 1.00 95.94 73 GLU A C 1
ATOM 605 O O . GLU A 1 73 ? 2.262 -17.138 0.624 1.00 95.94 73 GLU A O 1
ATOM 610 N N . GLU A 1 74 ? 0.785 -15.990 1.860 1.00 96.19 74 GLU A N 1
ATOM 611 C CA . GLU A 1 74 ? -0.412 -16.762 1.548 1.00 96.19 74 GLU A CA 1
ATOM 612 C C . GLU A 1 74 ? -1.610 -15.816 1.445 1.00 96.19 74 GLU A C 1
ATOM 614 O O . GLU A 1 74 ? -1.572 -14.705 1.975 1.00 96.19 74 GLU A O 1
ATOM 619 N N . LYS A 1 75 ? -2.687 -16.220 0.763 1.00 95.31 75 LYS A N 1
ATOM 620 C CA . LYS A 1 75 ? -3.900 -15.396 0.701 1.00 95.31 75 LYS A CA 1
ATOM 621 C C . LYS A 1 75 ? -4.536 -15.319 2.101 1.00 95.31 75 LYS A C 1
ATOM 623 O O . LYS A 1 75 ? -4.992 -16.353 2.588 1.00 95.31 75 LYS A O 1
ATOM 628 N N . PRO A 1 76 ? -4.671 -14.124 2.706 1.00 95.25 76 PRO A N 1
ATOM 629 C CA . PRO A 1 76 ? -5.376 -13.987 3.977 1.00 95.25 76 PRO A CA 1
ATOM 630 C C . PRO A 1 76 ? -6.880 -14.260 3.846 1.00 95.25 76 PRO A C 1
ATOM 632 O O . PRO A 1 76 ? -7.459 -14.117 2.763 1.00 95.25 76 PRO A O 1
ATOM 635 N N . ASP A 1 77 ? -7.522 -14.597 4.964 1.00 95.56 77 ASP A N 1
ATOM 636 C CA . ASP A 1 77 ? -8.980 -14.538 5.086 1.00 95.56 77 ASP A CA 1
ATOM 637 C C . ASP A 1 77 ? -9.413 -13.067 5.132 1.00 95.56 77 ASP A C 1
ATOM 639 O O . ASP A 1 77 ? -9.285 -12.390 6.149 1.00 95.56 77 ASP A O 1
ATOM 643 N N . GLU A 1 78 ? -9.915 -12.559 4.012 1.00 93.94 78 GLU A N 1
ATOM 644 C CA . GLU A 1 78 ? -10.322 -11.166 3.841 1.00 93.94 78 GLU A CA 1
ATOM 645 C C . GLU A 1 78 ? -11.477 -10.729 4.753 1.00 93.94 78 GLU A C 1
ATOM 647 O O . GLU A 1 78 ? -11.720 -9.527 4.888 1.00 93.94 78 GLU A O 1
ATOM 652 N N . LYS A 1 79 ? -12.192 -11.683 5.362 1.00 93.75 79 LYS A N 1
ATOM 653 C CA . LYS A 1 79 ? -13.353 -11.426 6.218 1.00 93.75 79 LYS A CA 1
ATOM 654 C C . LYS A 1 79 ? -12.978 -11.351 7.691 1.00 93.75 79 LYS A C 1
ATOM 656 O O . LYS A 1 79 ? -13.613 -10.602 8.430 1.00 93.75 79 LYS A O 1
ATOM 661 N N . HIS A 1 80 ? -11.963 -12.106 8.112 1.00 93.31 80 HIS A N 1
ATOM 662 C CA . HIS A 1 80 ? -11.653 -12.276 9.535 1.00 93.31 80 HIS A CA 1
ATOM 663 C C . HIS A 1 80 ? -10.213 -11.929 9.913 1.00 93.31 80 HIS A C 1
ATOM 665 O O . HIS A 1 80 ? -9.978 -11.556 11.061 1.00 93.31 80 HIS A O 1
ATOM 671 N N . ALA A 1 81 ? -9.255 -12.018 8.987 1.00 91.50 81 ALA A N 1
ATOM 672 C CA . ALA A 1 81 ? -7.856 -11.787 9.315 1.00 91.50 81 ALA A CA 1
ATOM 673 C C . ALA A 1 81 ? -7.598 -10.320 9.675 1.00 91.50 81 ALA A C 1
ATOM 675 O O . ALA A 1 81 ? -7.942 -9.379 8.953 1.00 91.50 81 ALA A O 1
ATOM 676 N N . THR A 1 82 ? -6.912 -10.125 10.789 1.00 87.38 82 THR A N 1
ATOM 677 C CA . THR A 1 82 ? -6.385 -8.840 11.223 1.00 87.38 82 THR A CA 1
ATOM 678 C C . THR A 1 82 ? -4.988 -8.615 10.655 1.00 87.38 82 THR A C 1
ATOM 680 O O . THR A 1 82 ? -4.270 -9.543 10.286 1.00 87.38 82 THR A O 1
ATOM 683 N N . PHE A 1 83 ? -4.534 -7.361 10.656 1.00 85.88 83 PHE A N 1
ATOM 684 C CA . PHE A 1 83 ? -3.183 -7.027 10.195 1.00 85.88 83 PHE A CA 1
ATOM 685 C C . PHE A 1 83 ? -2.065 -7.747 10.976 1.00 85.88 83 PHE A C 1
ATOM 687 O O . PHE A 1 83 ? -0.968 -7.919 10.458 1.00 85.88 83 PHE A O 1
ATOM 694 N N . LYS A 1 84 ? -2.318 -8.178 12.217 1.00 85.62 84 LYS A N 1
ATOM 695 C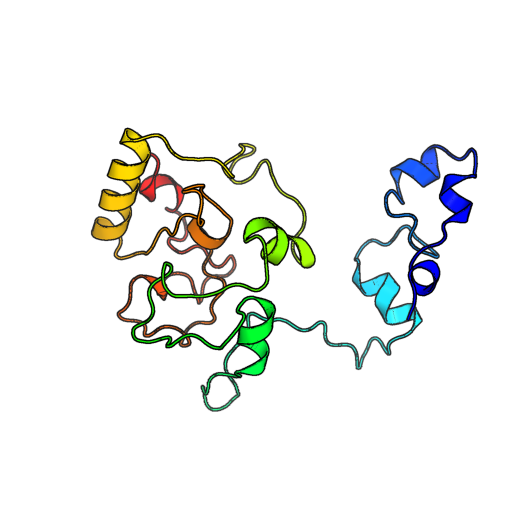 CA . LYS A 1 84 ? -1.327 -8.923 13.009 1.00 85.62 84 LYS A CA 1
ATOM 696 C C . LYS A 1 84 ? -1.189 -10.384 12.578 1.00 85.62 84 LYS A C 1
ATOM 698 O O . LYS A 1 84 ? -0.168 -10.993 12.867 1.00 85.62 84 LYS A O 1
ATOM 703 N N . GLU A 1 85 ? -2.210 -10.935 11.929 1.00 88.94 85 GLU A N 1
ATOM 704 C CA . GLU A 1 85 ? -2.262 -12.341 11.515 1.00 88.94 85 GLU A CA 1
ATOM 705 C C . GLU A 1 85 ? -1.768 -12.533 10.079 1.00 88.94 85 GLU A C 1
ATOM 707 O O . GLU A 1 85 ? -1.355 -13.631 9.710 1.00 88.94 85 GLU A O 1
ATOM 712 N N . VAL A 1 86 ? -1.780 -11.474 9.261 1.00 91.38 86 VAL A N 1
ATOM 713 C CA . VAL A 1 86 ? -1.302 -11.563 7.879 1.00 91.38 86 VAL A CA 1
ATOM 714 C C . VAL A 1 86 ? 0.221 -11.661 7.821 1.00 91.38 86 VAL A C 1
ATOM 716 O O . VAL A 1 86 ? 0.946 -10.864 8.416 1.00 91.38 86 VAL A O 1
ATOM 719 N N . LYS A 1 87 ? 0.712 -12.619 7.033 1.00 92.56 87 LYS A N 1
ATOM 720 C CA . LYS A 1 87 ? 2.136 -12.767 6.720 1.00 92.56 87 LYS A CA 1
ATOM 721 C C . LYS A 1 87 ? 2.465 -12.070 5.410 1.00 92.56 87 LYS A C 1
ATOM 723 O O . LYS A 1 87 ? 1.655 -12.056 4.479 1.00 92.56 87 LYS A O 1
ATOM 728 N N . LEU A 1 88 ? 3.651 -11.485 5.342 1.00 92.75 88 LEU A N 1
ATOM 729 C CA . LEU A 1 88 ? 4.111 -10.674 4.222 1.00 92.75 88 LEU A CA 1
ATOM 730 C C . LEU A 1 88 ? 5.467 -11.178 3.759 1.00 92.75 88 LEU A C 1
ATOM 732 O O . LEU A 1 88 ? 6.312 -11.499 4.582 1.00 92.75 88 LEU A O 1
ATOM 736 N N . ILE A 1 89 ? 5.704 -11.163 2.449 1.00 93.00 89 ILE A N 1
ATOM 737 C CA . ILE A 1 89 ? 6.922 -11.732 1.844 1.00 93.00 89 ILE A CA 1
ATOM 738 C C . ILE A 1 89 ? 8.200 -10.913 2.117 1.00 93.00 89 ILE A C 1
ATOM 740 O O . ILE A 1 89 ? 9.248 -11.175 1.525 1.00 93.00 89 ILE A O 1
ATOM 744 N N . GLY A 1 90 ? 8.116 -9.862 2.934 1.00 89.75 90 GLY A N 1
ATOM 745 C CA . GLY A 1 90 ? 9.242 -9.003 3.276 1.00 89.75 90 GLY A CA 1
ATOM 746 C C . GLY A 1 90 ? 8.826 -7.696 3.944 1.00 89.75 90 GLY A C 1
ATOM 747 O O . GLY A 1 90 ? 7.682 -7.519 4.363 1.00 89.75 90 GLY A O 1
ATOM 748 N N . ASP A 1 91 ? 9.778 -6.764 4.011 1.00 90.44 91 ASP A N 1
ATOM 749 C CA . ASP A 1 91 ? 9.585 -5.445 4.616 1.00 90.44 91 ASP A CA 1
ATOM 750 C C . ASP A 1 91 ? 8.475 -4.637 3.921 1.00 90.44 91 ASP A C 1
ATOM 752 O O . ASP A 1 91 ? 8.470 -4.452 2.702 1.00 90.44 91 ASP A O 1
ATOM 756 N N . LEU A 1 92 ? 7.552 -4.106 4.722 1.00 89.69 92 LEU A N 1
ATOM 757 C CA . LEU A 1 92 ? 6.341 -3.418 4.272 1.00 89.69 92 LEU A CA 1
ATOM 758 C C . LEU A 1 92 ? 6.601 -2.182 3.411 1.00 89.69 92 LEU A C 1
ATOM 760 O O . LEU A 1 92 ? 5.856 -1.914 2.463 1.00 89.69 92 LEU A O 1
ATOM 764 N N . VAL A 1 93 ? 7.646 -1.419 3.722 1.00 89.31 93 VAL A N 1
ATOM 765 C CA . VAL A 1 93 ? 8.011 -0.230 2.949 1.00 89.31 93 VAL A CA 1
ATOM 766 C C . VAL A 1 93 ? 8.616 -0.667 1.620 1.00 89.31 93 VAL A C 1
ATOM 768 O O . VAL A 1 93 ? 8.229 -0.163 0.560 1.00 89.31 93 VAL A O 1
ATOM 771 N N . MET A 1 94 ? 9.503 -1.661 1.658 1.00 88.00 94 MET A N 1
ATOM 772 C CA . MET A 1 94 ? 10.141 -2.209 0.468 1.00 88.00 94 MET A CA 1
ATOM 773 C C . MET A 1 94 ? 9.135 -2.848 -0.488 1.00 88.00 94 MET A C 1
ATOM 775 O O . MET A 1 94 ? 9.243 -2.618 -1.693 1.00 88.00 94 MET A O 1
ATOM 779 N N . LEU A 1 95 ? 8.124 -3.574 0.007 1.00 91.19 95 LEU A N 1
ATOM 780 C CA . LEU A 1 95 ? 7.063 -4.155 -0.828 1.00 91.19 95 LEU A CA 1
ATOM 781 C C . LEU A 1 95 ? 6.405 -3.100 -1.721 1.00 91.19 95 LEU A C 1
ATOM 783 O O . LEU A 1 95 ? 6.267 -3.301 -2.928 1.00 91.19 95 LEU A O 1
ATOM 787 N N . CYS A 1 96 ? 6.096 -1.936 -1.151 1.00 89.88 96 CYS A N 1
ATOM 788 C CA . CYS A 1 96 ? 5.520 -0.817 -1.886 1.00 89.88 96 CYS A CA 1
ATOM 789 C C . CYS A 1 96 ? 6.533 -0.210 -2.875 1.00 89.88 96 CYS A C 1
ATOM 791 O O . CYS A 1 96 ? 6.216 0.038 -4.043 1.00 89.88 96 CYS A O 1
ATOM 793 N N . GLN A 1 97 ? 7.772 0.013 -2.428 1.00 87.06 97 GLN A N 1
ATOM 794 C CA . GLN A 1 97 ? 8.813 0.709 -3.197 1.00 87.06 97 GLN A CA 1
ATOM 795 C C . GLN A 1 97 ? 9.383 -0.096 -4.378 1.00 87.06 97 GLN A C 1
ATOM 797 O O . GLN A 1 97 ? 10.036 0.456 -5.272 1.00 87.06 97 GLN A O 1
ATOM 802 N N . ARG A 1 98 ? 9.110 -1.404 -4.447 1.00 82.94 98 ARG A N 1
ATOM 803 C CA . ARG A 1 98 ? 9.439 -2.219 -5.629 1.00 82.94 98 ARG A CA 1
ATOM 804 C C . ARG A 1 98 ? 8.801 -1.651 -6.894 1.00 82.94 98 ARG A C 1
ATOM 806 O O . ARG A 1 98 ? 9.453 -1.636 -7.942 1.00 82.94 98 ARG A O 1
ATOM 813 N N . CYS A 1 99 ? 7.582 -1.125 -6.785 1.00 83.88 99 CYS A N 1
ATOM 814 C CA . CYS A 1 99 ? 6.833 -0.539 -7.897 1.00 83.88 99 CYS A CA 1
ATOM 815 C C . CYS A 1 99 ? 6.654 0.979 -7.756 1.00 83.88 99 CYS A C 1
ATOM 817 O O . CYS A 1 99 ? 6.734 1.696 -8.756 1.00 83.88 99 CYS A O 1
ATOM 819 N N . HIS A 1 100 ? 6.456 1.484 -6.538 1.00 84.31 100 HIS A N 1
ATOM 820 C CA . HIS A 1 100 ? 6.284 2.909 -6.267 1.00 84.31 100 HIS A CA 1
ATOM 821 C C . HIS A 1 100 ? 7.631 3.601 -6.018 1.00 84.31 100 HIS A C 1
ATOM 823 O O . HIS A 1 100 ? 8.575 3.000 -5.520 1.00 84.31 100 HIS A O 1
ATOM 829 N N . GLY A 1 101 ? 7.756 4.872 -6.405 1.00 79.56 101 GLY A N 1
ATOM 830 C CA . GLY A 1 101 ? 8.988 5.631 -6.165 1.00 79.56 101 GLY A CA 1
ATOM 831 C C . GLY A 1 101 ? 9.256 5.838 -4.672 1.00 79.56 101 GLY A C 1
ATOM 832 O O . GLY A 1 101 ? 8.317 5.971 -3.889 1.00 79.56 101 GLY A O 1
ATOM 833 N N . GLU A 1 102 ? 10.533 5.906 -4.293 1.00 67.69 102 GLU A N 1
ATOM 834 C CA . GLU A 1 102 ? 10.944 6.272 -2.937 1.00 67.69 102 GLU A CA 1
ATOM 835 C C . GLU A 1 102 ? 10.485 7.708 -2.638 1.00 67.69 102 GLU A C 1
ATOM 837 O O . GLU A 1 102 ? 10.865 8.652 -3.332 1.00 67.69 102 GLU A O 1
ATOM 842 N N . ARG A 1 103 ? 9.613 7.857 -1.638 1.00 68.44 103 ARG A N 1
ATOM 843 C CA . ARG A 1 103 ? 9.091 9.142 -1.159 1.00 68.44 103 ARG A CA 1
ATOM 844 C C . ARG A 1 103 ? 9.133 9.144 0.360 1.00 68.44 103 ARG A C 1
ATOM 846 O O . ARG A 1 103 ? 8.119 8.894 1.004 1.00 68.44 103 ARG A O 1
ATOM 853 N N . ARG A 1 104 ? 10.327 9.338 0.924 1.00 70.81 104 ARG A N 1
ATOM 854 C CA . ARG A 1 104 ? 10.483 9.443 2.382 1.00 70.81 104 ARG A CA 1
ATOM 855 C C . ARG A 1 104 ? 9.861 10.731 2.910 1.00 70.81 104 ARG A C 1
ATOM 857 O O . ARG A 1 104 ? 9.290 10.721 3.977 1.00 70.81 104 ARG A O 1
ATOM 864 N N . ASP A 1 105 ? 9.876 11.811 2.140 1.00 84.12 105 ASP A N 1
ATOM 865 C CA . ASP A 1 105 ? 9.296 13.117 2.466 1.00 84.12 105 ASP A CA 1
ATOM 866 C C . ASP A 1 105 ? 7.796 13.212 2.110 1.00 84.12 105 ASP A C 1
ATOM 868 O O . ASP A 1 105 ? 7.316 14.190 1.529 1.00 84.12 105 ASP A O 1
ATOM 872 N N . HIS A 1 106 ? 7.027 12.172 2.429 1.00 87.62 106 HIS A N 1
ATOM 873 C CA . HIS A 1 106 ? 5.602 12.102 2.126 1.00 87.62 106 HIS A CA 1
ATOM 874 C C . HIS A 1 106 ? 4.782 11.561 3.310 1.00 87.62 106 HIS A C 1
ATOM 876 O O . HIS A 1 106 ? 5.179 10.564 3.913 1.00 87.62 106 HIS A O 1
ATOM 882 N N . PRO A 1 107 ? 3.585 12.128 3.573 1.00 88.19 107 PRO A N 1
ATOM 883 C CA . PRO A 1 107 ? 2.990 13.313 2.937 1.00 88.19 107 PRO A CA 1
ATOM 884 C C . PRO A 1 107 ? 3.607 14.655 3.374 1.00 88.19 107 PRO A C 1
ATOM 886 O O . PRO A 1 107 ? 4.376 14.737 4.323 1.00 88.19 107 PRO A O 1
ATOM 889 N N . ALA A 1 108 ? 3.257 15.724 2.646 1.00 86.81 108 ALA A N 1
ATOM 890 C CA . ALA A 1 108 ? 3.558 17.118 3.001 1.00 86.81 108 ALA A CA 1
ATOM 891 C C . ALA A 1 108 ? 5.051 17.471 3.212 1.00 86.81 108 ALA A C 1
ATOM 893 O O . ALA A 1 108 ? 5.362 18.322 4.039 1.00 86.81 108 ALA A O 1
ATOM 894 N N . ARG A 1 109 ? 5.970 16.868 2.439 1.00 87.62 109 ARG A N 1
ATOM 895 C CA . ARG A 1 109 ? 7.431 17.088 2.549 1.00 87.62 109 ARG A CA 1
ATOM 896 C C . ARG A 1 109 ? 8.010 16.700 3.917 1.00 87.62 109 ARG A C 1
ATOM 898 O O . ARG A 1 109 ? 9.041 17.231 4.319 1.00 87.62 109 ARG A O 1
ATOM 905 N N . ALA A 1 110 ? 7.357 15.781 4.626 1.00 89.19 110 ALA A N 1
ATOM 906 C CA . ALA A 1 110 ? 7.777 15.314 5.940 1.00 89.19 110 ALA A CA 1
ATOM 907 C C . ALA A 1 110 ? 7.852 13.785 5.993 1.00 89.19 110 ALA A C 1
ATOM 909 O O . ALA A 1 110 ? 7.041 13.090 5.376 1.00 89.19 110 ALA A O 1
ATOM 910 N N . ASP A 1 111 ? 8.821 13.278 6.757 1.00 91.50 111 ASP A N 1
ATOM 911 C CA . ASP A 1 111 ? 9.008 11.844 6.957 1.00 91.50 111 ASP A CA 1
ATOM 912 C C . ASP A 1 111 ? 8.028 11.276 7.978 1.00 91.50 111 ASP A C 1
ATOM 914 O O . ASP A 1 111 ? 8.070 11.595 9.172 1.00 91.50 111 ASP A O 1
ATOM 918 N N . HIS A 1 112 ? 7.144 10.422 7.471 1.00 92.25 112 HIS A N 1
ATOM 919 C CA . HIS A 1 112 ? 6.138 9.725 8.252 1.00 92.25 112 HIS A CA 1
ATOM 920 C C . HIS A 1 112 ? 6.467 8.246 8.458 1.00 92.25 112 HIS A C 1
ATOM 922 O O . HIS A 1 112 ? 5.741 7.599 9.199 1.00 92.25 112 HIS A O 1
ATOM 928 N N . ILE A 1 113 ? 7.546 7.694 7.889 1.00 92.12 113 ILE A N 1
ATOM 929 C CA . ILE A 1 113 ? 7.919 6.282 8.082 1.00 92.12 113 ILE A CA 1
ATOM 930 C C . ILE A 1 113 ? 8.673 6.120 9.409 1.00 92.12 113 ILE A C 1
ATOM 932 O O . ILE A 1 113 ? 9.871 5.845 9.477 1.00 92.12 113 ILE A O 1
ATOM 936 N N . ARG A 1 114 ? 7.959 6.350 10.513 1.00 92.81 114 ARG A N 1
ATOM 937 C CA . ARG A 1 114 ? 8.509 6.368 11.872 1.00 92.81 114 ARG A CA 1
ATOM 938 C C . ARG A 1 114 ? 7.491 5.893 12.897 1.00 92.81 114 ARG A C 1
ATOM 940 O O . ARG A 1 114 ? 6.290 5.856 12.635 1.00 92.81 114 ARG A O 1
ATOM 947 N N . LYS A 1 115 ? 7.970 5.561 14.098 1.00 96.31 115 LYS A N 1
ATOM 948 C CA . LYS A 1 115 ? 7.089 5.236 15.226 1.00 96.31 115 LYS A CA 1
ATOM 949 C C . LYS A 1 115 ? 6.367 6.512 15.686 1.00 96.31 115 LYS A C 1
ATOM 951 O O . LYS A 1 115 ? 7.056 7.486 16.009 1.00 96.31 115 LYS A O 1
ATOM 956 N N . PRO A 1 116 ? 5.022 6.534 15.723 1.00 95.88 116 PRO A N 1
ATOM 957 C CA . PRO A 1 116 ? 4.278 7.634 16.323 1.00 95.88 116 PRO A CA 1
ATOM 958 C C . PRO A 1 116 ? 4.552 7.709 17.834 1.00 95.88 116 PRO A C 1
ATOM 960 O O . PRO A 1 116 ? 4.952 6.717 18.456 1.00 95.88 116 PRO A O 1
ATOM 963 N N . SER A 1 117 ? 4.342 8.879 18.440 1.00 95.69 117 SER A N 1
ATOM 964 C CA . SER A 1 117 ? 4.399 9.024 19.901 1.00 95.69 117 SER A CA 1
ATOM 965 C C . SER A 1 117 ? 3.228 8.282 20.564 1.00 95.69 117 SER A C 1
ATOM 967 O O . SER A 1 117 ? 2.293 7.844 19.891 1.00 95.69 117 SER A O 1
ATOM 969 N N . ALA A 1 118 ? 3.265 8.110 21.890 1.00 96.06 118 ALA A N 1
ATOM 970 C CA . ALA A 1 118 ? 2.139 7.515 22.614 1.00 96.06 118 ALA A CA 1
ATOM 971 C C . ALA A 1 118 ? 0.859 8.351 22.454 1.00 96.06 118 ALA A C 1
ATOM 973 O O . ALA A 1 118 ? -0.191 7.799 22.152 1.00 96.06 118 ALA A O 1
ATOM 974 N N . GLU A 1 119 ? 0.983 9.674 22.550 1.00 95.62 119 GLU A N 1
ATOM 975 C CA . GLU A 1 119 ? -0.108 10.620 22.312 1.00 95.62 119 GLU A CA 1
ATOM 976 C C . GLU A 1 119 ? -0.679 10.496 20.892 1.00 95.62 119 GLU A C 1
ATOM 978 O O . GLU A 1 119 ? -1.880 10.298 20.724 1.00 95.62 119 GLU A O 1
ATOM 983 N N . THR A 1 120 ? 0.175 10.502 19.858 1.00 95.50 120 THR A N 1
ATOM 984 C CA . THR A 1 120 ? -0.285 10.326 18.472 1.00 95.50 120 THR A CA 1
ATOM 985 C C . THR A 1 120 ? -0.976 8.978 18.277 1.00 95.50 120 THR A C 1
ATOM 987 O O . THR A 1 120 ? -1.957 8.910 17.545 1.00 95.50 120 THR A O 1
ATOM 990 N N . ARG A 1 121 ? -0.527 7.904 18.943 1.00 96.12 121 ARG A N 1
ATOM 991 C CA . ARG A 1 121 ? -1.212 6.601 18.880 1.00 96.12 121 ARG A CA 1
ATOM 992 C C . ARG A 1 121 ? -2.621 6.649 19.463 1.00 96.12 121 ARG A C 1
ATOM 994 O O . ARG A 1 121 ? -3.508 6.008 18.907 1.00 96.12 121 ARG A O 1
ATOM 1001 N N . GLU A 1 122 ? -2.845 7.384 20.546 1.00 96.44 122 GLU A N 1
ATOM 1002 C CA . GLU A 1 122 ? -4.195 7.543 21.096 1.00 96.44 122 GLU A CA 1
ATOM 1003 C C . GLU A 1 122 ? -5.087 8.375 20.166 1.00 96.44 122 GLU A C 1
ATOM 1005 O O . GLU A 1 122 ? -6.232 7.993 19.920 1.00 96.44 122 GLU A O 1
ATOM 1010 N N . ILE A 1 123 ? -4.543 9.430 19.546 1.00 96.56 123 ILE A N 1
ATOM 1011 C CA . ILE A 1 123 ? -5.251 10.194 18.506 1.00 96.56 123 ILE A CA 1
ATOM 1012 C C . ILE A 1 123 ? -5.609 9.294 17.320 1.00 96.56 123 ILE A C 1
ATOM 1014 O O . ILE A 1 123 ? -6.752 9.310 16.870 1.00 96.56 123 ILE A O 1
ATOM 1018 N N . MET A 1 124 ? -4.668 8.470 16.849 1.00 96.69 124 MET A N 1
ATOM 1019 C CA . MET A 1 124 ? -4.902 7.512 15.767 1.00 96.69 124 MET A CA 1
ATOM 1020 C C . MET A 1 124 ? -6.042 6.550 16.102 1.00 96.69 124 MET A C 1
ATOM 1022 O O . MET A 1 124 ? -6.953 6.401 15.295 1.00 96.69 124 MET A O 1
ATOM 1026 N N . LYS A 1 125 ? -6.045 5.948 17.299 1.00 96.50 125 LYS A N 1
ATOM 1027 C CA . LYS A 1 125 ? -7.131 5.057 17.747 1.00 96.50 125 LYS A CA 1
ATOM 1028 C C . LYS A 1 125 ? -8.477 5.779 17.810 1.00 96.50 125 LYS A C 1
ATOM 1030 O O . LYS A 1 125 ? -9.505 5.205 17.452 1.00 96.50 125 LYS A O 1
ATOM 1035 N N . ALA A 1 126 ? -8.492 7.029 18.275 1.00 96.12 126 ALA A N 1
ATOM 1036 C CA . ALA A 1 126 ? -9.699 7.850 18.268 1.00 96.12 126 ALA A CA 1
ATOM 1037 C C . ALA A 1 126 ? -10.168 8.132 16.830 1.00 96.12 126 ALA A C 1
ATOM 1039 O O . ALA A 1 126 ? -11.357 8.003 16.545 1.00 96.12 126 ALA A O 1
ATOM 1040 N N . GLY A 1 127 ? -9.241 8.424 15.914 1.00 95.81 127 GLY A N 1
ATOM 1041 C CA . GLY A 1 127 ? -9.503 8.612 14.489 1.00 95.81 127 GLY A CA 1
ATOM 1042 C C . GLY A 1 127 ? -10.051 7.357 13.806 1.00 95.81 127 GLY A C 1
ATOM 1043 O O . GLY A 1 127 ? -11.032 7.448 13.070 1.00 95.81 127 GLY A O 1
ATOM 1044 N N . GLU A 1 128 ? -9.486 6.178 14.087 1.00 96.25 128 GLU A N 1
ATOM 1045 C CA . GLU A 1 128 ? -9.999 4.889 13.600 1.00 96.25 128 GLU A CA 1
ATOM 1046 C C . GLU A 1 128 ? -11.471 4.698 13.981 1.00 96.25 128 GLU A C 1
ATOM 1048 O O . GLU A 1 128 ? -12.297 4.400 13.118 1.00 96.25 128 GLU A O 1
ATOM 1053 N N . ARG A 1 129 ? -11.819 4.953 15.251 1.00 95.50 129 ARG A N 1
ATOM 1054 C CA . ARG A 1 129 ? -13.203 4.862 15.748 1.00 95.50 129 ARG A CA 1
ATOM 1055 C C . ARG A 1 129 ? -14.109 5.922 15.127 1.00 95.50 129 ARG A C 1
ATOM 1057 O O . ARG A 1 129 ? -15.202 5.599 14.675 1.00 95.50 129 ARG A O 1
ATOM 1064 N N . GLN A 1 130 ? -13.659 7.176 15.092 1.00 95.31 130 GLN A N 1
ATOM 1065 C CA . GLN A 1 130 ? -14.447 8.308 14.602 1.00 95.31 130 GLN A CA 1
ATOM 1066 C C . GLN A 1 130 ? -14.797 8.166 13.119 1.00 95.31 130 GLN A C 1
ATOM 1068 O O . GLN A 1 130 ? -15.916 8.475 12.714 1.00 95.31 130 GLN A O 1
ATOM 1073 N N . PHE A 1 131 ? -13.839 7.731 12.301 1.00 94.69 131 PHE A N 1
ATOM 1074 C CA . PHE A 1 131 ? -14.008 7.657 10.850 1.00 94.69 131 PHE A CA 1
ATOM 1075 C C . PHE A 1 131 ? -14.344 6.248 10.349 1.00 94.69 131 PHE A C 1
ATOM 1077 O O . PHE A 1 131 ? -14.564 6.073 9.149 1.00 94.69 131 PHE A O 1
ATOM 1084 N N . ASN A 1 132 ? -14.405 5.260 11.249 1.00 94.56 132 ASN A N 1
ATOM 1085 C CA . ASN A 1 132 ? -14.555 3.841 10.931 1.00 94.56 132 ASN A CA 1
ATOM 1086 C C . ASN A 1 132 ? -13.555 3.390 9.846 1.00 94.56 132 ASN A C 1
ATOM 1088 O O . ASN A 1 132 ? -13.932 2.884 8.786 1.00 94.56 132 ASN A O 1
ATOM 1092 N N . ILE A 1 133 ? -12.270 3.654 10.097 1.00 95.12 133 ILE A N 1
ATOM 1093 C CA . ILE A 1 133 ? -11.135 3.287 9.236 1.00 95.12 133 ILE A CA 1
ATOM 1094 C C . ILE A 1 133 ? -10.121 2.466 10.035 1.00 95.12 133 ILE A C 1
ATOM 1096 O O . ILE A 1 133 ? -10.104 2.524 11.258 1.00 95.12 133 ILE A O 1
ATOM 1100 N N . SER A 1 134 ? -9.255 1.728 9.341 1.00 94.69 134 SER A N 1
ATOM 1101 C CA . SER A 1 134 ? -8.088 1.080 9.951 1.00 94.69 134 SER A CA 1
ATOM 1102 C C . SER A 1 134 ? -6.810 1.832 9.588 1.00 94.69 134 SER A C 1
ATOM 1104 O O . SER A 1 134 ? -6.577 2.096 8.413 1.00 94.69 134 SER A O 1
ATOM 1106 N N . LEU A 1 135 ? -5.973 2.152 10.571 1.00 96.31 135 LEU A N 1
ATOM 1107 C CA . LE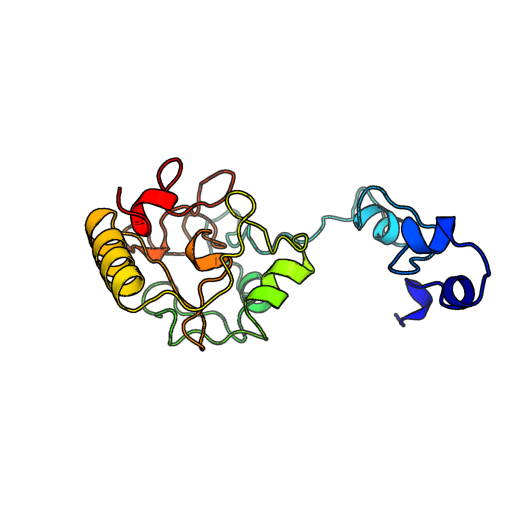U A 1 135 ? -4.668 2.795 10.419 1.00 96.31 135 LEU A CA 1
ATOM 1108 C C . LEU A 1 135 ? -3.567 1.829 10.888 1.00 96.31 135 LEU A C 1
ATOM 1110 O O . LEU A 1 135 ? -2.970 2.035 11.948 1.00 96.31 135 LEU A O 1
ATOM 1114 N N . PRO A 1 136 ? -3.283 0.757 10.124 1.00 94.81 136 PRO A N 1
ATOM 1115 C CA . PRO A 1 136 ? -2.321 -0.252 10.546 1.00 94.81 136 PRO A CA 1
ATOM 1116 C C . PRO A 1 136 ? -0.925 0.354 10.703 1.00 94.81 136 PRO A C 1
ATOM 1118 O O . PRO A 1 136 ? -0.500 1.185 9.899 1.00 94.81 136 PRO A O 1
ATOM 1121 N N . LEU A 1 137 ? -0.202 -0.105 11.719 1.00 94.50 137 LEU A N 1
ATOM 1122 C CA . LEU A 1 137 ? 1.231 0.122 11.887 1.00 94.50 137 LEU A CA 1
ATOM 1123 C C . LEU A 1 137 ? 1.975 -1.152 11.495 1.00 94.50 137 LEU A C 1
ATOM 1125 O O . LEU A 1 137 ? 1.402 -2.236 11.581 1.00 94.50 137 LEU A O 1
ATOM 1129 N N . ASP A 1 138 ? 3.230 -1.029 11.074 1.00 91.38 138 ASP A N 1
ATOM 1130 C CA . ASP A 1 138 ? 4.063 -2.192 10.774 1.00 91.38 138 ASP A CA 1
ATOM 1131 C C . ASP A 1 138 ? 4.373 -3.034 12.031 1.00 91.38 138 ASP A C 1
ATOM 1133 O O . ASP A 1 138 ? 3.972 -2.709 13.153 1.00 91.38 138 ASP A O 1
ATOM 1137 N N . GLN A 1 139 ? 5.114 -4.128 11.846 1.00 88.38 139 GLN A N 1
ATOM 1138 C CA . GLN A 1 139 ? 5.490 -5.047 12.926 1.00 88.38 139 GLN A CA 1
ATOM 1139 C C . GLN A 1 139 ? 6.331 -4.378 14.030 1.00 88.38 139 GLN A C 1
ATOM 1141 O O . GLN A 1 139 ? 6.331 -4.834 15.171 1.00 88.38 139 GLN A O 1
ATOM 1146 N N . GLU A 1 140 ? 7.008 -3.270 13.727 1.00 90.56 140 GLU A N 1
ATOM 1147 C CA . GLU A 1 140 ? 7.777 -2.483 14.689 1.00 90.56 140 GLU A CA 1
ATOM 1148 C C . GLU A 1 140 ? 6.966 -1.329 15.305 1.00 90.56 140 GLU A C 1
ATOM 1150 O O . GLU A 1 140 ? 7.482 -0.588 16.154 1.00 90.56 140 GLU A O 1
ATOM 1155 N N . GLY A 1 141 ? 5.710 -1.155 14.893 1.00 93.50 141 GLY A N 1
ATOM 1156 C CA . GLY A 1 141 ? 4.837 -0.066 15.307 1.00 93.50 141 GLY A CA 1
ATOM 1157 C C . GLY A 1 141 ? 5.120 1.260 14.598 1.00 93.50 141 GLY A C 1
ATOM 1158 O O . GLY A 1 141 ? 4.794 2.311 15.152 1.00 93.50 141 GLY A O 1
ATOM 1159 N N . LYS A 1 142 ? 5.754 1.256 13.421 1.00 94.81 142 LYS A N 1
ATOM 1160 C CA . LYS A 1 142 ? 5.946 2.446 12.581 1.00 94.81 142 LYS A CA 1
ATOM 1161 C C . LYS A 1 142 ? 4.764 2.648 11.643 1.00 94.81 142 LYS A C 1
ATOM 1163 O O . LYS A 1 142 ? 4.106 1.707 11.201 1.00 94.81 142 LYS A O 1
ATOM 1168 N N . ILE A 1 143 ? 4.514 3.911 11.324 1.00 95.06 143 ILE A N 1
ATOM 1169 C CA . ILE A 1 143 ? 3.648 4.284 10.210 1.00 95.06 143 ILE A CA 1
ATOM 1170 C C . ILE A 1 143 ? 4.342 3.864 8.909 1.00 95.06 143 ILE A C 1
ATOM 1172 O O . ILE A 1 143 ? 5.561 3.969 8.776 1.00 95.06 143 ILE A O 1
ATOM 1176 N N . PHE A 1 144 ? 3.560 3.397 7.941 1.00 93.56 144 PHE A N 1
ATOM 1177 C CA . PHE A 1 144 ? 4.039 3.012 6.619 1.00 93.56 144 PHE A CA 1
ATOM 1178 C C . PHE A 1 144 ? 2.985 3.343 5.556 1.00 93.56 144 PHE A C 1
ATOM 1180 O O . PHE A 1 144 ? 1.937 3.927 5.836 1.00 93.56 144 PHE A O 1
ATOM 1187 N N . CYS A 1 145 ? 3.246 2.977 4.301 1.00 93.44 145 CYS A N 1
ATOM 1188 C CA . CYS A 1 145 ? 2.401 3.357 3.172 1.00 93.44 145 CYS A CA 1
ATOM 1189 C C . CYS A 1 145 ? 0.926 2.955 3.364 1.00 93.44 145 CYS A C 1
ATOM 1191 O O . CYS A 1 145 ? 0.038 3.774 3.116 1.00 93.44 145 CYS A O 1
ATOM 1193 N N . ALA A 1 146 ? 0.648 1.731 3.842 1.00 94.44 146 ALA A N 1
ATOM 1194 C CA . ALA A 1 146 ? -0.729 1.251 3.980 1.00 94.44 146 ALA A CA 1
ATOM 1195 C C . ALA A 1 146 ? -1.448 1.722 5.258 1.00 94.44 146 ALA A C 1
ATOM 1197 O O . ALA A 1 146 ? -2.641 1.448 5.430 1.00 94.44 146 ALA A O 1
ATOM 1198 N N . THR A 1 147 ? -0.759 2.470 6.129 1.00 95.75 147 THR A N 1
ATOM 1199 C CA . THR A 1 147 ? -1.412 3.225 7.205 1.00 95.75 147 THR A CA 1
ATOM 1200 C C . THR A 1 147 ? -2.384 4.237 6.596 1.00 95.75 147 THR A C 1
ATOM 1202 O O . THR A 1 147 ? -3.541 4.294 6.994 1.00 95.75 147 THR A O 1
ATOM 1205 N N . CYS A 1 148 ? -1.954 4.969 5.561 1.00 95.25 148 CYS A N 1
ATOM 1206 C CA . CYS A 1 148 ? -2.770 5.988 4.890 1.00 95.25 148 CYS A CA 1
ATOM 1207 C C . CYS A 1 148 ? -3.445 5.475 3.607 1.00 95.25 148 CYS A C 1
ATOM 1209 O O . CYS A 1 148 ? -4.553 5.902 3.272 1.00 95.25 148 CYS A O 1
ATOM 1211 N N . HIS A 1 149 ? -2.786 4.583 2.865 1.00 95.00 149 HIS A N 1
ATOM 1212 C CA . HIS A 1 149 ? -3.296 4.037 1.607 1.00 95.00 149 HIS A CA 1
ATOM 1213 C C . HIS A 1 149 ? -3.920 2.652 1.804 1.00 95.00 149 HIS A C 1
ATOM 1215 O O . HIS A 1 149 ? -3.445 1.840 2.587 1.00 95.00 149 HIS A O 1
ATOM 1221 N N . ASN A 1 150 ? -4.975 2.348 1.061 1.00 96.25 150 ASN A N 1
ATOM 1222 C CA . ASN A 1 150 ? -5.559 1.023 0.995 1.00 96.25 150 ASN A CA 1
ATOM 1223 C C . ASN A 1 150 ? -5.080 0.321 -0.285 1.00 96.25 150 ASN A C 1
ATOM 1225 O O . ASN A 1 150 ? -5.568 0.648 -1.368 1.00 96.25 150 ASN A O 1
ATOM 1229 N N . PRO A 1 151 ? -4.128 -0.624 -0.208 1.00 94.94 151 PRO A N 1
ATOM 1230 C CA . PRO A 1 151 ? -3.645 -1.314 -1.401 1.00 94.94 151 PRO A CA 1
ATOM 1231 C C . PRO A 1 151 ? -4.727 -2.194 -2.038 1.00 94.94 151 PRO A C 1
ATOM 1233 O O . PRO A 1 151 ? -4.582 -2.583 -3.195 1.00 94.94 151 PRO A O 1
ATOM 1236 N N . HIS A 1 152 ? -5.808 -2.490 -1.311 1.00 96.19 152 HIS A N 1
ATOM 1237 C CA . HIS A 1 152 ? -6.822 -3.413 -1.774 1.00 96.19 152 HIS A CA 1
ATOM 1238 C C . HIS A 1 152 ? -7.813 -2.787 -2.764 1.00 96.19 152 HIS A C 1
ATOM 1240 O O . HIS A 1 152 ? -8.188 -1.611 -2.672 1.00 96.19 152 HIS A O 1
ATOM 1246 N N . GLU A 1 153 ? -8.246 -3.578 -3.743 1.00 96.00 153 GLU A N 1
ATOM 1247 C CA . GLU A 1 153 ? -9.368 -3.235 -4.613 1.00 96.00 153 GLU A CA 1
ATOM 1248 C C . GLU A 1 153 ? -10.680 -3.177 -3.816 1.00 96.00 153 GLU A C 1
ATOM 1250 O O . GLU A 1 153 ? -10.887 -3.928 -2.859 1.00 96.00 153 GLU A O 1
ATOM 1255 N N . LYS A 1 154 ? -11.593 -2.279 -4.208 1.00 95.31 154 LYS A N 1
ATOM 1256 C CA . LYS A 1 154 ? 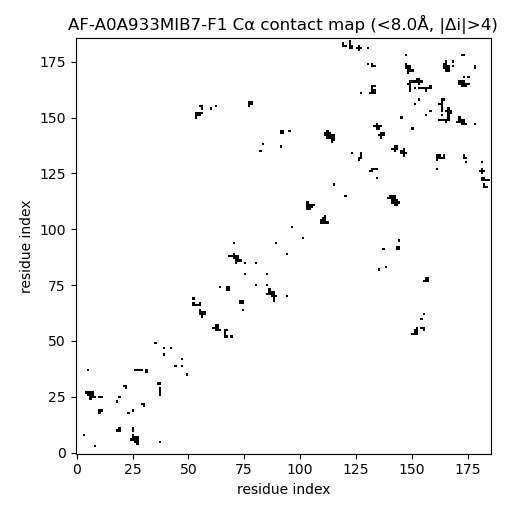-12.948 -2.251 -3.645 1.00 95.31 154 LYS A CA 1
ATOM 1257 C C . LYS A 1 154 ? -13.614 -3.613 -3.866 1.00 95.31 154 LYS A C 1
ATOM 1259 O O . LYS A 1 154 ? -13.696 -4.067 -4.999 1.00 95.31 154 LYS A O 1
ATOM 1264 N N . GLY A 1 155 ? -14.139 -4.204 -2.795 1.00 94.69 155 GLY A N 1
ATOM 1265 C CA . GLY A 1 155 ? -14.802 -5.510 -2.822 1.00 94.69 155 GLY A CA 1
ATOM 1266 C C . GLY A 1 155 ? -13.919 -6.674 -2.372 1.00 94.69 155 GLY A C 1
ATOM 1267 O O . GLY A 1 155 ? -14.458 -7.733 -2.088 1.00 94.69 155 GLY A O 1
ATOM 1268 N N . VAL A 1 156 ? -12.599 -6.481 -2.237 1.00 96.56 156 VAL A N 1
ATOM 1269 C CA . VAL A 1 156 ? -11.711 -7.506 -1.654 1.00 96.56 156 VAL A CA 1
ATOM 1270 C C . VAL A 1 156 ? -11.967 -7.648 -0.161 1.00 96.56 156 VAL A C 1
ATOM 1272 O O . VAL A 1 156 ? -12.208 -8.743 0.316 1.00 96.56 156 VAL A O 1
ATOM 1275 N N . ILE A 1 157 ? -11.927 -6.536 0.575 1.00 95.69 157 ILE A N 1
ATOM 1276 C CA . ILE A 1 157 ? -12.346 -6.512 1.977 1.00 95.69 157 ILE A CA 1
ATOM 1277 C C . ILE A 1 157 ? -13.840 -6.155 2.004 1.00 95.69 157 ILE A C 1
ATOM 1279 O O . ILE A 1 157 ? -14.218 -5.180 1.334 1.00 95.69 157 ILE A O 1
ATOM 1283 N N . PRO A 1 158 ? -14.675 -6.887 2.767 1.00 95.06 158 PRO A N 1
ATOM 1284 C CA . PRO A 1 158 ? -16.085 -6.558 2.950 1.00 95.06 158 PRO A CA 1
ATOM 1285 C C . PRO A 1 158 ? -16.298 -5.092 3.353 1.00 95.06 158 PRO A C 1
ATOM 1287 O O . PRO A 1 158 ? -15.570 -4.542 4.183 1.00 95.06 158 PRO A O 1
ATOM 1290 N N . ALA A 1 159 ? -17.268 -4.427 2.721 1.00 94.00 159 ALA A N 1
ATOM 1291 C CA . ALA A 1 159 ? -17.423 -2.969 2.761 1.00 94.00 159 ALA A CA 1
ATOM 1292 C C . ALA A 1 159 ? -17.764 -2.410 4.156 1.00 94.00 159 ALA A C 1
ATOM 1294 O O . ALA A 1 159 ? -17.516 -1.233 4.431 1.00 94.00 159 ALA A O 1
ATOM 1295 N N . GLU A 1 160 ? -18.336 -3.249 5.013 1.00 93.19 160 GLU A N 1
ATOM 1296 C CA . GLU A 1 160 ? -18.662 -2.989 6.411 1.00 93.19 160 GLU A CA 1
ATOM 1297 C C . GLU A 1 160 ? -17.421 -2.911 7.309 1.00 93.19 160 GLU A C 1
ATOM 1299 O O . GLU A 1 160 ? -17.454 -2.245 8.346 1.00 93.19 160 GLU A O 1
ATOM 1304 N N . LEU A 1 161 ? -16.312 -3.537 6.904 1.00 94.19 161 LEU A N 1
ATOM 1305 C CA . LEU A 1 161 ? -15.080 -3.538 7.677 1.00 94.19 161 LEU A CA 1
ATOM 1306 C C . LEU A 1 161 ? -14.293 -2.247 7.446 1.00 94.19 161 LEU A C 1
ATOM 1308 O O . LEU A 1 161 ? -14.090 -1.786 6.319 1.00 94.19 161 LEU A O 1
ATOM 1312 N N . ALA A 1 162 ? -13.736 -1.708 8.530 1.00 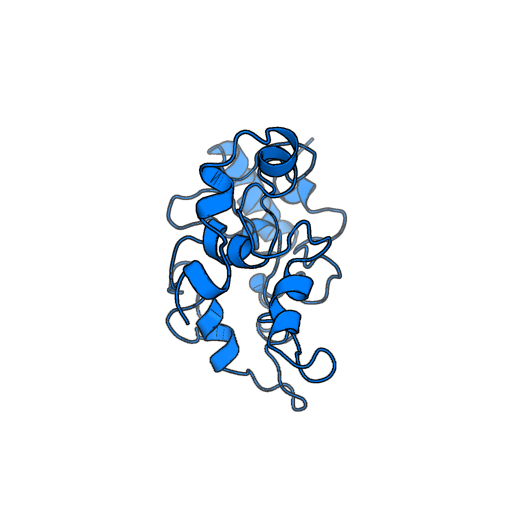93.88 162 ALA A N 1
ATOM 1313 C CA . ALA A 1 162 ? -12.904 -0.505 8.516 1.00 93.88 162 ALA A CA 1
ATOM 1314 C C . ALA A 1 162 ? -11.708 -0.604 7.538 1.00 93.88 162 ALA A C 1
ATOM 1316 O O . ALA A 1 162 ? -11.250 0.397 6.976 1.00 93.88 162 ALA A O 1
ATOM 1317 N N . GLY A 1 163 ? -11.220 -1.826 7.292 1.00 92.81 163 GLY A N 1
ATOM 1318 C CA . GLY A 1 163 ? -10.145 -2.125 6.346 1.00 92.81 163 GLY A CA 1
ATOM 1319 C C . GLY A 1 163 ? -10.489 -1.866 4.874 1.00 92.81 163 GLY A C 1
ATOM 1320 O O . GLY A 1 163 ? -9.568 -1.638 4.089 1.00 92.81 163 GLY A O 1
ATOM 1321 N N . ALA A 1 164 ? -11.773 -1.836 4.493 1.00 94.94 164 ALA A N 1
ATOM 1322 C CA . ALA A 1 164 ? -12.216 -1.633 3.109 1.00 94.94 164 ALA A CA 1
ATOM 1323 C C . ALA A 1 164 ? -12.190 -0.162 2.657 1.00 94.94 164 ALA A C 1
ATOM 1325 O O . ALA A 1 164 ? -12.171 0.137 1.457 1.00 94.94 164 ALA A O 1
ATOM 1326 N N . LYS A 1 165 ? -12.167 0.786 3.601 1.00 95.56 165 LYS A N 1
ATOM 1327 C CA . LYS A 1 165 ? -12.218 2.223 3.299 1.00 95.56 165 LYS A CA 1
ATOM 1328 C C . LYS A 1 165 ? -11.032 2.661 2.443 1.00 95.56 165 LYS A C 1
ATOM 1330 O O . LYS A 1 165 ? -9.893 2.255 2.667 1.00 95.56 165 LYS A O 1
ATOM 1335 N N . GLY A 1 166 ? -11.305 3.487 1.435 1.00 93.56 166 GLY A N 1
ATOM 1336 C CA . GLY A 1 166 ? -10.305 3.978 0.486 1.00 93.56 166 GLY A CA 1
ATOM 1337 C C . GLY A 1 166 ? -10.020 3.070 -0.714 1.00 93.56 166 GLY A C 1
ATOM 1338 O O . GLY A 1 166 ? -9.373 3.523 -1.654 1.00 93.56 166 GLY A O 1
ATOM 1339 N N . GLY A 1 167 ? -10.516 1.826 -0.747 1.00 91.50 167 GLY A N 1
ATOM 1340 C CA . GLY A 1 167 ? -10.214 0.872 -1.826 1.00 91.50 167 GLY A CA 1
ATOM 1341 C C . GLY A 1 167 ? -10.689 1.302 -3.224 1.00 91.50 167 GLY A C 1
ATOM 1342 O O . GLY A 1 167 ? -10.164 0.831 -4.230 1.00 91.50 167 GLY A O 1
ATOM 1343 N N . SER A 1 168 ? -11.638 2.234 -3.329 1.00 88.38 168 SER A N 1
ATOM 1344 C CA . SER A 1 168 ? -12.108 2.813 -4.603 1.00 88.38 168 SER A CA 1
ATOM 1345 C C . SER A 1 168 ? -11.479 4.156 -4.965 1.00 88.38 168 SER A C 1
ATOM 1347 O O . SER A 1 168 ? -11.762 4.701 -6.028 1.00 88.38 168 SER A O 1
ATOM 1349 N N . GLU A 1 169 ? -10.651 4.720 -4.093 1.00 93.50 169 GLU A N 1
ATOM 1350 C CA . GLU A 1 169 ? -10.195 6.098 -4.233 1.00 93.50 169 GLU A CA 1
ATOM 1351 C C . GLU A 1 169 ? -9.042 6.207 -5.227 1.00 93.50 169 GLU A C 1
ATOM 1353 O O . GLU A 1 169 ? -8.173 5.336 -5.288 1.00 93.50 169 GLU A O 1
ATOM 1358 N N . LYS A 1 170 ? -8.974 7.322 -5.967 1.00 88.12 170 LYS A N 1
ATOM 1359 C CA . LYS A 1 170 ? -7.941 7.558 -6.999 1.00 88.12 170 LYS A CA 1
ATOM 1360 C C . LYS A 1 170 ? -6.517 7.343 -6.480 1.00 88.12 170 LYS A C 1
ATOM 1362 O O . LYS A 1 170 ? -5.675 6.780 -7.171 1.00 88.12 170 LYS A O 1
ATOM 1367 N N . PHE A 1 171 ? -6.257 7.807 -5.261 1.00 89.06 171 PHE A N 1
ATOM 1368 C CA . PHE A 1 171 ? -4.976 7.639 -4.568 1.00 89.06 171 PHE A CA 1
ATOM 1369 C C . PHE A 1 171 ? -5.058 6.620 -3.437 1.00 89.06 171 PHE A C 1
ATOM 1371 O O . PHE A 1 171 ? -4.154 6.545 -2.614 1.00 89.06 171 PHE A O 1
ATOM 1378 N N . LYS A 1 172 ? -6.158 5.870 -3.363 1.00 93.56 172 LYS A N 1
ATOM 1379 C CA . LYS A 1 172 ? -6.398 4.850 -2.351 1.00 93.56 172 LYS A CA 1
ATOM 1380 C C . LYS A 1 172 ? -6.342 5.350 -0.905 1.00 93.56 172 LYS A C 1
ATOM 1382 O O . LYS A 1 172 ? -6.150 4.558 0.005 1.00 93.56 172 LYS A O 1
ATOM 1387 N N . HIS A 1 173 ? -6.476 6.651 -0.652 1.00 95.31 173 HIS A N 1
ATOM 1388 C CA . HIS A 1 173 ? -6.488 7.157 0.719 1.00 95.31 173 HIS A CA 1
ATOM 1389 C C . HIS A 1 173 ? -7.682 6.574 1.473 1.00 95.31 173 HIS A C 1
ATOM 1391 O O . HIS A 1 173 ? -8.810 6.676 0.998 1.00 95.31 173 HIS A O 1
ATOM 1397 N N . ARG A 1 174 ? -7.451 6.026 2.669 1.00 95.50 174 ARG A N 1
ATOM 1398 C CA . ARG A 1 174 ? -8.526 5.510 3.539 1.00 95.50 174 ARG A CA 1
ATOM 1399 C C . ARG A 1 174 ? -9.553 6.575 3.915 1.00 95.50 174 ARG A C 1
ATOM 1401 O O . ARG A 1 174 ? -10.720 6.259 4.114 1.00 95.50 174 ARG A O 1
ATOM 1408 N N . LEU A 1 175 ? -9.110 7.831 3.958 1.00 94.50 175 LEU A N 1
ATOM 1409 C CA . LEU A 1 175 ? -9.916 9.004 4.258 1.00 94.50 175 LEU A CA 1
ATOM 1410 C C . LEU A 1 175 ? -9.569 10.167 3.298 1.00 94.50 175 LEU A C 1
ATOM 1412 O O . LEU A 1 175 ? -8.727 11.016 3.612 1.00 94.50 175 LEU A O 1
ATOM 1416 N N . PRO A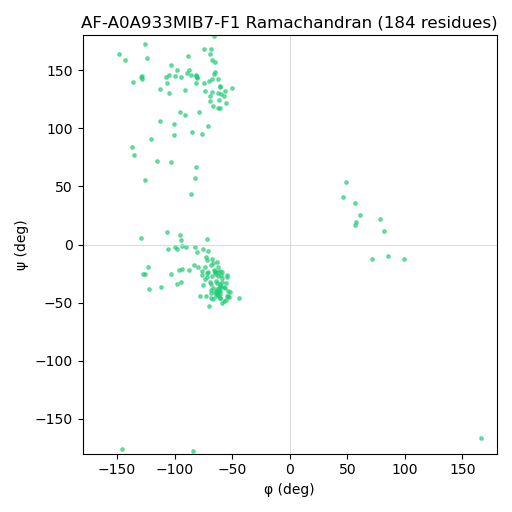 1 176 ? -10.161 10.202 2.091 1.00 92.25 176 PRO A N 1
ATOM 1417 C CA . PRO A 1 176 ? -9.898 11.234 1.086 1.00 92.25 176 PRO A CA 1
ATOM 1418 C C . PRO A 1 176 ? -10.158 12.645 1.613 1.00 92.25 176 PRO A C 1
ATOM 1420 O O . PRO A 1 176 ? -11.179 12.911 2.241 1.00 92.25 176 PRO A O 1
ATOM 1423 N N . GLY A 1 177 ? -9.213 13.558 1.381 1.00 90.81 177 GLY A N 1
ATOM 1424 C CA . GLY A 1 177 ? -9.317 14.964 1.793 1.00 90.81 177 GLY A CA 1
ATOM 1425 C C . GLY A 1 177 ? -9.189 15.224 3.299 1.00 90.81 177 GLY A C 1
ATOM 1426 O O . GLY A 1 177 ? -8.995 16.370 3.689 1.00 90.81 177 GLY A O 1
ATOM 1427 N N . GLN A 1 178 ? -9.251 14.193 4.149 1.00 92.88 178 GLN A N 1
ATOM 1428 C CA . GLN A 1 178 ? -9.220 14.354 5.609 1.00 92.88 178 GLN A CA 1
ATOM 1429 C C . GLN A 1 178 ? -8.191 13.463 6.314 1.00 92.88 178 GLN A C 1
ATOM 1431 O O . GLN A 1 178 ? -8.123 13.497 7.537 1.00 92.88 178 GLN A O 1
ATOM 1436 N N . MET A 1 179 ? -7.356 12.722 5.574 1.00 93.31 179 MET A N 1
ATOM 1437 C CA . MET A 1 179 ? -6.355 11.787 6.114 1.00 93.31 179 MET A CA 1
ATOM 1438 C C . MET A 1 179 ? -5.561 12.352 7.296 1.00 93.31 179 MET A C 1
ATOM 1440 O O . MET A 1 179 ? -5.425 11.697 8.323 1.00 93.31 179 MET A O 1
ATOM 1444 N N . CYS A 1 180 ? -5.087 13.594 7.182 1.00 93.19 180 CYS A N 1
ATOM 1445 C CA . CYS A 1 180 ? -4.269 14.223 8.215 1.00 93.19 180 CYS A CA 1
ATOM 1446 C C . CYS A 1 180 ? -5.010 14.332 9.557 1.00 93.19 180 CYS A C 1
ATOM 1448 O O . CYS A 1 180 ? -4.391 14.185 10.603 1.00 93.19 180 CYS A O 1
ATOM 1450 N N . ARG A 1 181 ? -6.335 14.535 9.538 1.00 92.94 181 ARG A N 1
ATOM 1451 C CA . ARG A 1 181 ? -7.167 14.714 10.742 1.00 92.94 181 ARG A CA 1
ATOM 1452 C C . ARG A 1 181 ? -7.292 13.444 11.577 1.00 92.94 181 ARG A C 1
ATOM 1454 O O . ARG A 1 181 ? -7.667 13.532 12.738 1.00 92.94 181 ARG A O 1
ATOM 1461 N N . ALA A 1 182 ? -6.991 12.282 10.999 1.00 93.25 182 ALA A N 1
ATOM 1462 C CA . ALA A 1 182 ? -7.029 11.022 11.728 1.00 93.25 182 ALA A CA 1
ATOM 1463 C C . ALA A 1 182 ? -5.852 10.874 12.713 1.00 93.25 182 ALA A C 1
ATOM 1465 O O . ALA A 1 182 ? -5.949 10.090 13.649 1.00 93.25 182 ALA A O 1
ATOM 1466 N N . CYS A 1 183 ? -4.767 11.638 12.523 1.00 93.50 183 CYS A N 1
ATOM 1467 C CA . CYS A 1 183 ? -3.553 11.561 13.349 1.00 93.50 183 CYS A CA 1
ATOM 1468 C C . CYS A 1 183 ? -3.113 12.921 13.916 1.00 93.50 183 CYS A C 1
ATOM 1470 O O . CYS A 1 183 ? -2.436 12.969 14.939 1.00 93.50 183 CYS A O 1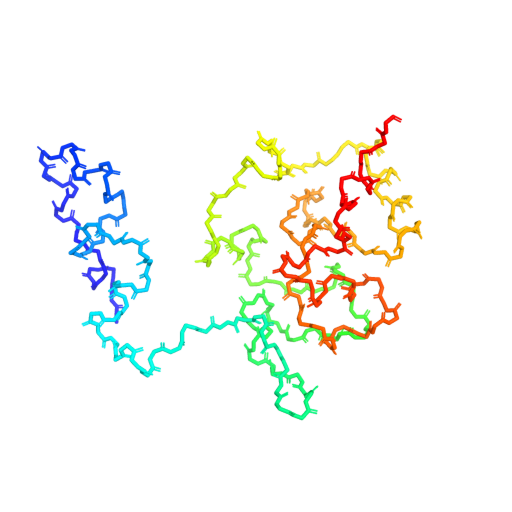
ATOM 1472 N N . HIS A 1 184 ? -3.473 14.020 13.250 1.00 91.75 184 HIS A N 1
ATOM 1473 C CA . HIS A 1 184 ? -3.130 15.384 13.634 1.00 91.75 184 HIS A CA 1
ATOM 1474 C C . HIS A 1 184 ? -4.399 16.125 14.048 1.00 91.75 184 HIS A C 1
ATOM 1476 O O . HIS A 1 184 ? -5.219 16.505 13.205 1.00 91.75 184 HIS A O 1
ATOM 1482 N N . GLN A 1 185 ? -4.551 16.331 15.352 1.00 80.50 185 GLN A N 1
ATOM 1483 C CA . GLN A 1 185 ? -5.515 17.285 15.887 1.00 80.50 185 GLN A CA 1
ATOM 1484 C C . GLN A 1 185 ? -4.896 18.687 15.817 1.00 80.50 185 GLN A C 1
ATOM 1486 O O . GLN A 1 185 ? -3.676 18.831 15.903 1.00 80.50 185 GLN A O 1
ATOM 1491 N N . LYS A 1 186 ? -5.728 19.696 15.553 1.00 58.38 186 LYS A N 1
ATOM 1492 C CA . LYS A 1 186 ? -5.325 21.096 15.715 1.00 58.38 186 LYS A CA 1
ATOM 1493 C C . LYS A 1 186 ? -5.437 21.481 17.177 1.00 58.38 186 LYS A C 1
ATOM 1495 O O . LYS A 1 186 ? -6.411 20.998 17.795 1.00 58.38 186 LYS A O 1
#